Protein AF-A0A1B6IQU0-F1 (afdb_monomer)

Nearest PDB structures (foldseek):
  1m10-assembly1_A  TM=4.363E-01  e=7.621E-01  Homo sapiens
  9b6i-assembly1_A  TM=5.526E-01  e=4.998E+00  Parus major
  8e4l-assembly1_A  TM=5.300E-01  e=9.355E+00  Mus musculus
  7d6n-assembly1_J  TM=1.625E-01  e=6.646E+00  Tick-borne encephalitis virus

Solvent-accessible surface area (backbone atoms only — not comparable to full-atom values): 16787 Å² total; per-residue (Å²): 107,65,61,55,45,40,65,70,41,54,22,54,43,48,57,49,40,51,49,56,37,39,77,74,72,45,78,88,78,77,32,65,48,75,50,69,71,31,90,88,51,82,62,60,42,76,48,63,41,98,86,32,53,52,52,53,72,42,74,80,82,91,76,69,73,70,76,87,81,82,76,90,69,90,47,77,68,49,58,53,48,49,53,50,48,52,53,29,43,51,75,43,68,23,63,66,44,42,34,51,51,52,61,75,64,51,88,68,67,73,93,56,88,43,75,45,78,47,77,45,90,54,75,49,77,68,72,88,51,71,66,34,49,52,49,49,50,52,49,49,52,52,32,52,36,54,55,34,29,30,28,36,34,30,52,47,90,66,49,38,37,66,99,54,56,73,67,61,35,56,38,37,38,30,35,45,85,74,22,30,34,41,53,82,45,38,85,49,95,65,85,79,52,34,50,72,52,45,80,31,54,41,63,86,84,30,53,57,55,56,48,15,41,72,31,74,18,36,44,27,33,41,46,35,44,71,75,35,54,75,72,51,37,52,25,38,48,43,41,53,40,49,49,56,51,48,58,63,62,44,46,46,74,42,65,54,70,46,81,44,68,49,92,85,74,41,80,40,71,49,48,35,52,76,46,78,41,74,54,75,78,77,78,74,82,74,76,74,82,78,129

Organism: NCBI:txid320908

Secondary structure (DSSP, 8-state):
-HHHHIIIIIHHHHHHHHHHHHHTT-----B-EEE---TT--S-EEE-BTTBSSB--S--SS---PPP---SS--HHHHHHHHHHHHHHHTT-SHHHHHHHHHHT--PPTTS-EEEEEE-SSPPPPP-SHHHHHHHHHHHHHHHHHTEEEEEEE--TT-EETTS-HHHHHTEEEE-SS-EEEGGGGG-SS---BHHHHHTEE----HHHHHHHTTT--EEEHHHHHHS-HHHHHHHHHHHHHHHHHHHHSEEEEEEEEEEEETTTEEEEEEEEEEEEEPP-----------

Structure (mmCIF, N/CA/C/O backbone):
data_AF-A0A1B6IQU0-F1
#
_entry.id   AF-A0A1B6IQU0-F1
#
loop_
_atom_site.group_PDB
_atom_site.id
_atom_site.type_symbol
_atom_site.label_atom_id
_atom_site.label_alt_id
_atom_site.label_comp_id
_atom_site.label_asym_id
_atom_site.label_entity_id
_atom_site.label_seq_id
_atom_site.pdbx_PDB_ins_code
_atom_site.Cartn_x
_atom_site.Cartn_y
_atom_site.Cartn_z
_atom_site.occupancy
_atom_site.B_iso_or_equiv
_atom_site.auth_seq_id
_atom_site.auth_comp_id
_atom_site.auth_asym_id
_atom_site.auth_atom_id
_atom_site.pdbx_PDB_model_num
ATOM 1 N N . ASP A 1 1 ? -8.445 13.951 7.426 1.00 80.19 1 ASP A N 1
ATOM 2 C CA . ASP A 1 1 ? -8.175 12.496 7.418 1.00 80.19 1 ASP A CA 1
ATOM 3 C C . ASP A 1 1 ? -6.975 12.113 6.559 1.00 80.19 1 ASP A C 1
ATOM 5 O O . ASP A 1 1 ? -5.961 11.714 7.116 1.00 80.19 1 ASP A O 1
ATOM 9 N N . ASN A 1 2 ? -6.999 12.299 5.234 1.00 85.56 2 ASN A N 1
ATOM 10 C CA . ASN A 1 2 ? -5.861 11.910 4.376 1.00 85.56 2 ASN A CA 1
ATOM 11 C C . ASN A 1 2 ? -4.538 12.620 4.684 1.00 85.56 2 ASN A C 1
ATOM 13 O O . ASN A 1 2 ? -3.487 11.990 4.613 1.00 85.56 2 ASN A O 1
ATOM 17 N N . GLU A 1 3 ? -4.579 13.905 5.039 1.00 89.56 3 GLU A N 1
ATOM 18 C CA . GLU A 1 3 ? -3.385 14.636 5.480 1.00 89.56 3 GLU A CA 1
ATOM 19 C C . GLU A 1 3 ? -2.783 14.006 6.746 1.00 89.56 3 GLU A C 1
ATOM 21 O O . GLU A 1 3 ? -1.572 13.822 6.852 1.00 89.56 3 GLU A O 1
ATOM 26 N N . GLU A 1 4 ? -3.638 13.604 7.687 1.00 91.31 4 GLU A N 1
ATOM 27 C CA . GLU A 1 4 ? -3.227 12.960 8.931 1.00 91.31 4 GLU A CA 1
ATOM 28 C C . GLU A 1 4 ? -2.622 11.575 8.669 1.00 91.31 4 GLU A C 1
ATOM 30 O O . GLU A 1 4 ? -1.559 11.253 9.199 1.00 91.31 4 GLU A O 1
ATOM 35 N N . ILE A 1 5 ? -3.246 10.779 7.795 1.00 93.38 5 ILE A N 1
ATOM 36 C CA . ILE A 1 5 ? -2.711 9.485 7.352 1.00 93.38 5 ILE A CA 1
ATOM 37 C C . ILE A 1 5 ? -1.362 9.685 6.650 1.00 93.38 5 ILE A C 1
ATOM 39 O O . ILE A 1 5 ? -0.401 8.971 6.935 1.00 93.38 5 ILE A O 1
ATOM 43 N N . PHE A 1 6 ? -1.243 10.668 5.759 1.00 92.88 6 PHE A N 1
ATOM 44 C CA . PHE A 1 6 ? 0.012 10.921 5.061 1.00 92.88 6 PHE A CA 1
ATOM 45 C C . PHE A 1 6 ? 1.136 11.288 6.039 1.00 92.88 6 PHE A C 1
ATOM 47 O O . PHE A 1 6 ? 2.191 10.652 6.031 1.00 92.88 6 PHE A O 1
ATOM 54 N N . ASN A 1 7 ? 0.892 12.261 6.918 1.00 92.56 7 ASN A N 1
ATOM 55 C CA . ASN A 1 7 ? 1.902 12.786 7.835 1.00 92.56 7 ASN A CA 1
ATOM 56 C C . ASN A 1 7 ? 2.273 11.802 8.953 1.00 92.56 7 ASN A C 1
ATOM 58 O O . ASN A 1 7 ? 3.433 11.751 9.359 1.00 92.56 7 ASN A O 1
ATOM 62 N N . HIS A 1 8 ? 1.319 11.014 9.457 1.00 94.38 8 HIS A N 1
ATOM 63 C CA . HIS A 1 8 ? 1.536 10.163 10.633 1.00 94.38 8 HIS A CA 1
ATOM 64 C C . HIS A 1 8 ? 1.635 8.665 10.336 1.00 94.38 8 HIS A C 1
ATOM 66 O O . HIS A 1 8 ? 2.066 7.921 11.216 1.00 94.38 8 HIS A O 1
ATOM 72 N N . LEU A 1 9 ? 1.270 8.216 9.133 1.00 95.75 9 LEU A N 1
ATOM 73 C CA . LEU A 1 9 ? 1.411 6.821 8.713 1.00 95.75 9 LEU A CA 1
ATOM 74 C C . LEU A 1 9 ? 2.376 6.690 7.535 1.00 95.75 9 LEU A C 1
ATOM 76 O O . LEU A 1 9 ? 3.421 6.064 7.678 1.00 95.75 9 LEU A O 1
ATOM 80 N N . ILE A 1 10 ? 2.067 7.301 6.389 1.00 95.19 10 ILE A N 1
ATOM 81 C CA . ILE A 1 10 ? 2.805 7.065 5.133 1.00 95.19 10 ILE A CA 1
ATOM 82 C C . ILE A 1 10 ? 4.219 7.641 5.170 1.00 95.19 10 ILE A C 1
ATOM 84 O O . ILE A 1 10 ? 5.172 6.968 4.781 1.00 95.19 10 ILE A O 1
ATOM 88 N N . SER A 1 11 ? 4.372 8.865 5.668 1.00 94.69 11 SER A N 1
ATOM 89 C CA . SER A 1 11 ? 5.673 9.514 5.812 1.00 94.69 11 SER A CA 1
ATOM 90 C C . SER A 1 11 ? 6.620 8.698 6.722 1.00 94.69 11 SER A C 1
ATOM 92 O O . SER A 1 11 ? 7.694 8.299 6.253 1.00 94.69 11 SER A O 1
ATOM 94 N N . PRO A 1 12 ? 6.226 8.317 7.959 1.00 96.12 12 PRO A N 1
ATOM 95 C CA . PRO A 1 12 ? 7.011 7.410 8.803 1.00 96.12 12 PRO A CA 1
ATOM 96 C C . PRO A 1 12 ? 7.228 6.003 8.226 1.00 96.12 12 PRO A C 1
ATOM 98 O O . PRO A 1 12 ? 8.280 5.398 8.471 1.00 96.12 12 PRO A O 1
ATOM 101 N N . LEU A 1 13 ? 6.270 5.473 7.456 1.00 96.88 13 LEU A N 1
ATOM 102 C CA . LEU A 1 13 ? 6.348 4.135 6.860 1.00 96.88 13 LEU A CA 1
ATOM 103 C C . LEU A 1 13 ? 7.558 3.980 5.945 1.00 96.88 13 LEU A C 1
ATOM 105 O O . LEU A 1 13 ? 8.210 2.946 6.004 1.00 96.88 13 LEU A O 1
ATOM 109 N N . VAL A 1 14 ? 7.924 5.007 5.175 1.00 95.38 14 VAL A N 1
ATOM 110 C CA . VAL A 1 14 ? 9.118 4.965 4.311 1.00 95.38 14 VAL A CA 1
ATOM 111 C C . VAL A 1 14 ? 10.377 4.653 5.126 1.00 95.38 14 VAL A C 1
ATOM 113 O O . VAL A 1 14 ? 11.164 3.782 4.759 1.00 95.38 14 VAL A O 1
ATOM 116 N N . SER A 1 15 ? 10.565 5.334 6.260 1.00 95.56 15 SER A N 1
ATOM 117 C CA . SER A 1 15 ? 11.726 5.097 7.127 1.00 95.56 15 SER A CA 1
ATOM 118 C C . SER A 1 15 ? 11.677 3.727 7.809 1.00 95.56 15 SER A C 1
ATOM 120 O O . SER A 1 15 ? 12.706 3.063 7.922 1.00 95.56 15 SER A O 1
ATOM 122 N N . THR A 1 16 ? 10.480 3.284 8.202 1.00 95.88 16 THR A N 1
ATOM 123 C CA . THR A 1 16 ? 10.269 1.994 8.871 1.00 95.88 16 THR A CA 1
ATOM 124 C C . THR A 1 16 ? 10.537 0.839 7.907 1.00 95.88 16 THR A C 1
ATOM 126 O O . THR A 1 16 ? 11.375 -0.003 8.202 1.00 95.88 16 THR A O 1
ATOM 129 N N . LEU A 1 17 ? 9.962 0.873 6.699 1.00 96.06 17 LEU A N 1
ATOM 130 C CA . LEU A 1 17 ? 10.194 -0.133 5.659 1.00 96.06 17 LEU A CA 1
ATOM 131 C C . LEU A 1 17 ? 11.666 -0.218 5.259 1.00 96.06 17 LEU A C 1
ATOM 133 O O . LEU A 1 17 ? 12.184 -1.316 5.096 1.00 96.06 17 LEU A O 1
ATOM 137 N N . ARG A 1 18 ? 12.373 0.915 5.122 1.00 95.62 18 ARG A N 1
ATOM 138 C CA . ARG A 1 18 ? 13.822 0.885 4.846 1.00 95.62 18 ARG A CA 1
ATOM 139 C C . ARG A 1 18 ? 14.587 0.112 5.917 1.00 95.62 18 ARG A C 1
ATOM 141 O O . ARG A 1 18 ? 15.487 -0.650 5.576 1.00 95.62 18 ARG A O 1
ATOM 148 N N . ASN A 1 19 ? 14.244 0.312 7.187 1.00 95.25 19 ASN A N 1
ATOM 149 C CA . ASN A 1 19 ? 14.886 -0.394 8.291 1.00 95.25 19 ASN A CA 1
ATOM 150 C C . ASN A 1 19 ? 14.513 -1.880 8.291 1.00 95.25 19 ASN A C 1
ATOM 152 O O . ASN A 1 19 ? 15.412 -2.715 8.341 1.00 95.25 19 ASN A O 1
ATOM 156 N N . ASP A 1 20 ? 13.231 -2.209 8.140 1.00 94.06 20 ASP A N 1
ATOM 157 C CA . ASP A 1 20 ? 12.748 -3.593 8.140 1.00 94.06 20 ASP A CA 1
ATOM 158 C C . ASP A 1 20 ? 13.352 -4.398 6.976 1.00 94.06 20 ASP A C 1
ATOM 160 O O . ASP A 1 20 ? 13.843 -5.511 7.168 1.00 94.06 20 ASP A O 1
ATOM 164 N N . PHE A 1 21 ? 13.416 -3.823 5.770 1.00 94.31 21 PHE A N 1
ATOM 165 C CA . PHE A 1 21 ? 14.087 -4.450 4.627 1.00 94.31 21 PHE A CA 1
ATOM 166 C C . PHE A 1 21 ? 15.592 -4.596 4.845 1.00 94.31 21 PHE A C 1
ATOM 168 O O . PHE A 1 21 ? 16.153 -5.650 4.535 1.00 94.31 21 PHE A O 1
ATOM 175 N N . LYS A 1 22 ? 16.244 -3.590 5.438 1.00 94.50 22 LYS A N 1
ATOM 176 C CA . LYS A 1 22 ? 17.671 -3.653 5.770 1.00 94.50 22 LYS A CA 1
ATOM 177 C C . LYS A 1 22 ? 17.969 -4.775 6.764 1.00 94.50 22 LYS A C 1
ATOM 179 O O . LYS A 1 22 ? 18.959 -5.481 6.584 1.00 94.50 22 LYS A O 1
ATOM 184 N N . GLU A 1 23 ? 17.113 -4.994 7.763 1.00 92.19 23 GLU A N 1
ATOM 185 C CA . GLU A 1 23 ? 17.223 -6.130 8.691 1.00 92.19 23 GLU A CA 1
ATOM 186 C C . GLU A 1 23 ? 17.097 -7.489 7.984 1.00 92.19 23 GLU A C 1
ATOM 188 O O . GLU A 1 23 ? 17.682 -8.478 8.430 1.00 92.19 23 GLU A O 1
ATOM 193 N N . LYS A 1 24 ? 16.377 -7.540 6.858 1.00 89.75 24 LYS A N 1
ATOM 194 C CA . LYS A 1 24 ? 16.245 -8.723 5.990 1.00 89.75 24 LYS A CA 1
ATOM 195 C C . LYS A 1 24 ? 17.324 -8.800 4.897 1.00 89.75 24 LYS A C 1
ATOM 197 O O . LYS A 1 24 ? 17.274 -9.701 4.066 1.00 89.75 24 LYS A O 1
ATOM 202 N N . GLY A 1 25 ? 18.303 -7.892 4.898 1.00 91.31 25 GLY A N 1
ATOM 203 C CA . GLY A 1 25 ? 19.426 -7.872 3.953 1.00 91.31 25 GLY A CA 1
ATOM 204 C C . GLY A 1 25 ? 19.179 -7.099 2.653 1.00 91.31 25 GLY A C 1
ATOM 205 O O . GLY A 1 25 ? 20.040 -7.104 1.777 1.00 91.31 25 GLY A O 1
ATOM 206 N N . ILE A 1 26 ? 18.044 -6.409 2.516 1.00 91.31 26 ILE A N 1
ATOM 207 C CA . ILE A 1 26 ? 17.719 -5.589 1.344 1.00 91.31 26 ILE A CA 1
ATOM 208 C C . ILE A 1 26 ? 18.039 -4.130 1.654 1.00 91.31 26 ILE A C 1
ATOM 210 O O . ILE A 1 26 ? 17.381 -3.490 2.470 1.00 91.31 26 ILE A O 1
ATOM 214 N N . VAL A 1 27 ? 19.063 -3.598 0.990 1.00 92.44 27 VAL A N 1
ATOM 215 C CA . VAL A 1 27 ? 19.572 -2.238 1.244 1.00 92.44 27 VAL A CA 1
ATOM 216 C C . VAL A 1 27 ? 19.194 -1.227 0.158 1.00 92.44 27 VAL A C 1
ATOM 218 O O . VAL A 1 27 ? 19.178 -0.029 0.428 1.00 92.44 27 VAL A O 1
ATOM 221 N N . ASP A 1 28 ? 18.866 -1.696 -1.048 1.00 92.62 28 ASP A N 1
ATOM 222 C CA . ASP A 1 28 ? 18.441 -0.858 -2.175 1.00 92.62 28 ASP A CA 1
ATOM 223 C C . ASP A 1 28 ? 16.908 -0.809 -2.236 1.00 92.62 28 ASP A C 1
ATOM 225 O O . ASP A 1 28 ? 16.262 -1.658 -2.852 1.00 92.62 28 ASP A O 1
ATOM 229 N N . VAL A 1 29 ? 16.323 0.168 -1.535 1.00 93.44 29 VAL A N 1
ATOM 230 C CA . VAL A 1 29 ? 14.868 0.371 -1.460 1.00 93.44 29 VAL A CA 1
ATOM 231 C C . VAL A 1 29 ? 14.511 1.760 -1.984 1.00 93.44 29 VAL A C 1
ATOM 233 O O . VAL A 1 29 ? 14.866 2.779 -1.382 1.00 93.44 29 VAL A O 1
ATOM 236 N N . ASN A 1 30 ? 13.750 1.788 -3.079 1.00 93.56 30 ASN A N 1
ATOM 237 C CA . ASN A 1 30 ? 13.317 3.008 -3.758 1.00 93.56 30 ASN A CA 1
ATOM 238 C C . ASN A 1 30 ? 11.811 3.221 -3.590 1.00 93.56 30 ASN A C 1
ATOM 240 O O . ASN A 1 30 ? 11.032 2.272 -3.666 1.00 93.56 30 ASN A O 1
ATOM 244 N N . PHE A 1 31 ? 11.405 4.476 -3.400 1.00 94.12 31 PHE A N 1
ATOM 245 C CA . PHE A 1 31 ? 10.006 4.853 -3.205 1.00 94.12 31 PHE A CA 1
ATOM 246 C C . PHE A 1 31 ? 9.634 5.935 -4.209 1.00 94.12 31 PHE A C 1
ATOM 248 O O . PHE A 1 31 ? 10.350 6.924 -4.359 1.00 94.12 31 PHE A O 1
ATOM 255 N N . ALA A 1 32 ? 8.483 5.772 -4.845 1.00 93.62 32 ALA A N 1
ATOM 256 C CA . ALA A 1 32 ? 7.850 6.818 -5.630 1.00 93.62 32 ALA A CA 1
ATOM 257 C C . ALA A 1 32 ? 6.527 7.206 -4.983 1.00 93.62 32 ALA A C 1
ATOM 259 O O . ALA A 1 32 ? 5.865 6.380 -4.352 1.00 93.62 32 ALA A O 1
ATOM 260 N N . LEU A 1 33 ? 6.151 8.470 -5.150 1.00 93.25 33 LEU A N 1
ATOM 261 C CA . LEU A 1 33 ? 4.901 9.001 -4.636 1.00 93.25 33 LEU A CA 1
ATOM 262 C C . LEU A 1 33 ? 4.027 9.460 -5.799 1.00 93.25 33 LEU A C 1
ATOM 264 O O . LEU A 1 33 ? 4.415 10.329 -6.583 1.00 93.25 33 LEU A O 1
ATOM 268 N N . LEU A 1 34 ? 2.835 8.876 -5.879 1.00 91.69 34 LEU A N 1
ATOM 269 C CA . LEU A 1 34 ? 1.779 9.290 -6.790 1.00 91.69 34 LEU A CA 1
ATOM 270 C C . LEU A 1 34 ? 0.654 9.903 -5.963 1.00 91.69 34 LEU A C 1
ATOM 272 O O . LEU A 1 34 ? 0.271 9.347 -4.936 1.00 91.69 34 LEU A O 1
ATOM 276 N N . GLY A 1 35 ? 0.116 11.033 -6.408 1.00 88.94 35 GLY A N 1
ATOM 277 C CA . GLY A 1 35 ? -1.019 11.677 -5.752 1.00 88.94 35 GLY A CA 1
ATOM 278 C C . GLY A 1 35 ? -2.081 12.093 -6.750 1.00 88.94 35 GLY A C 1
ATOM 279 O O . GLY A 1 35 ? -1.798 12.379 -7.914 1.00 88.94 35 GLY A O 1
ATOM 280 N N . TYR A 1 36 ? -3.321 12.122 -6.287 1.00 86.50 36 TYR A N 1
ATOM 281 C CA . TYR A 1 36 ? -4.482 12.547 -7.052 1.00 86.50 36 TYR A CA 1
ATOM 282 C C . TYR A 1 36 ? -5.490 13.209 -6.115 1.00 86.50 36 TYR A C 1
ATOM 284 O O . TYR A 1 36 ? -5.438 13.015 -4.902 1.00 86.50 36 TYR A O 1
ATOM 292 N N . GLY A 1 37 ? -6.440 13.943 -6.689 1.00 76.69 37 GLY A N 1
ATOM 293 C CA . GLY A 1 37 ? -7.611 14.415 -5.953 1.00 76.69 37 GLY A CA 1
ATOM 294 C C . GLY A 1 37 ? -7.612 15.896 -5.597 1.00 76.69 37 GLY A C 1
ATOM 295 O O . GLY A 1 37 ? -8.616 16.346 -5.062 1.00 76.69 37 GLY A O 1
ATOM 296 N N . ALA A 1 38 ? -6.586 16.678 -5.948 1.00 77.81 38 ALA A N 1
ATOM 297 C CA . ALA A 1 38 ? -6.713 18.129 -5.827 1.00 77.81 38 ALA A CA 1
ATOM 298 C C . ALA A 1 38 ? -7.784 18.667 -6.797 1.00 77.81 38 ALA A C 1
ATOM 300 O O . ALA A 1 38 ? -7.949 18.153 -7.913 1.00 77.81 38 ALA A O 1
ATOM 301 N N . HIS A 1 39 ? -8.512 19.706 -6.378 1.00 70.00 39 HIS A N 1
ATOM 302 C CA . HIS A 1 39 ? -9.623 20.288 -7.138 1.00 70.00 39 HIS A CA 1
ATOM 303 C C . HIS A 1 39 ? -9.229 20.595 -8.597 1.00 70.00 39 HIS A C 1
ATOM 305 O O . HIS A 1 39 ? -9.838 20.084 -9.543 1.00 70.00 39 HIS A O 1
ATOM 311 N N . GLU A 1 40 ? -8.121 21.316 -8.778 1.00 72.81 40 GLU A N 1
ATOM 312 C CA . GLU A 1 40 ? -7.576 21.700 -10.088 1.00 72.81 40 GLU A CA 1
ATOM 313 C C . GLU A 1 40 ? -6.739 20.600 -10.754 1.00 72.81 40 GLU A C 1
ATOM 315 O O . GLU A 1 40 ? -6.370 20.699 -11.924 1.00 72.81 40 GLU A O 1
ATOM 320 N N . GLN A 1 41 ? -6.466 19.500 -10.057 1.00 74.62 41 GLN A N 1
ATOM 321 C CA . GLN A 1 41 ? -5.698 18.399 -10.611 1.00 74.62 41 GLN A CA 1
ATOM 322 C C . GLN A 1 41 ? -6.594 17.521 -11.487 1.00 74.62 41 GLN A C 1
ATOM 324 O O . GLN A 1 41 ? -7.484 16.811 -11.010 1.00 74.62 41 GLN A O 1
ATOM 329 N N . HIS A 1 42 ? -6.353 17.589 -12.795 1.00 74.12 42 HIS A N 1
ATOM 330 C CA . HIS A 1 42 ? -7.096 16.828 -13.803 1.00 74.12 42 HIS A CA 1
ATOM 331 C C . HIS A 1 42 ? -6.470 15.451 -14.066 1.00 74.12 42 HIS A C 1
ATOM 333 O O . HIS A 1 42 ? -7.179 14.522 -14.442 1.00 74.12 42 HIS A O 1
ATOM 339 N N . TRP A 1 43 ? -5.166 15.315 -13.807 1.00 80.56 43 TRP A N 1
ATOM 340 C CA . TRP A 1 43 ? -4.375 14.106 -14.037 1.00 80.56 43 TRP A CA 1
ATOM 341 C C . TRP A 1 43 ? -3.631 13.699 -12.763 1.00 80.56 43 TRP A C 1
ATOM 343 O O . TRP A 1 43 ? -3.225 14.583 -12.005 1.00 80.56 43 TRP A O 1
ATOM 353 N N . PRO A 1 44 ? -3.407 12.399 -12.511 1.00 86.69 44 PRO A N 1
ATOM 354 C CA . PRO A 1 44 ? -2.565 11.971 -11.401 1.00 86.69 44 PRO A CA 1
ATOM 355 C C . PRO A 1 44 ? -1.153 12.565 -11.524 1.00 86.69 44 PRO A C 1
ATOM 357 O O . PRO A 1 44 ? -0.598 12.666 -12.618 1.00 86.69 44 PRO A O 1
ATOM 360 N N . SER A 1 45 ? -0.586 12.967 -10.393 1.00 86.88 45 SER A N 1
ATOM 361 C CA . SER A 1 45 ? 0.718 13.619 -10.308 1.00 86.88 45 SER A CA 1
ATOM 362 C C . SER A 1 45 ? 1.752 12.647 -9.778 1.00 86.88 45 SER A C 1
ATOM 364 O O . SER A 1 45 ? 1.507 11.930 -8.807 1.00 86.88 45 SER A O 1
ATOM 366 N N . VAL A 1 46 ? 2.929 12.675 -10.391 1.00 88.38 46 VAL A N 1
ATOM 367 C CA . VAL A 1 46 ? 4.120 11.983 -9.906 1.00 88.38 46 VAL A CA 1
ATOM 368 C C . VAL A 1 46 ? 5.011 13.014 -9.239 1.00 88.38 46 VAL A C 1
ATOM 370 O O . VAL A 1 46 ? 5.409 13.992 -9.872 1.00 88.38 46 VAL A O 1
ATOM 373 N N . TYR A 1 47 ? 5.304 12.810 -7.962 1.00 87.19 47 TYR A N 1
ATOM 374 C CA . TYR A 1 47 ? 6.122 13.738 -7.193 1.00 87.19 47 TYR A CA 1
ATOM 375 C C . TYR A 1 47 ? 7.602 13.418 -7.382 1.00 87.19 47 TYR A C 1
ATOM 377 O O . TYR A 1 47 ? 8.006 12.257 -7.314 1.00 87.19 47 TYR A O 1
ATOM 385 N N . THR A 1 48 ? 8.406 14.457 -7.608 1.00 82.62 48 THR A N 1
ATOM 386 C CA . THR A 1 48 ? 9.861 14.347 -7.732 1.00 82.62 48 THR A CA 1
ATOM 387 C C . THR A 1 48 ? 10.559 14.891 -6.491 1.00 82.62 48 THR A C 1
ATOM 389 O O . THR A 1 48 ? 10.115 15.864 -5.879 1.00 82.62 48 THR A O 1
ATOM 392 N N . PHE A 1 49 ? 11.684 14.279 -6.129 1.00 81.19 49 PHE A N 1
ATOM 393 C CA . PHE A 1 49 ? 12.539 14.697 -5.023 1.00 81.19 49 PHE A CA 1
ATOM 394 C C . PHE A 1 49 ? 13.954 14.855 -5.569 1.00 81.19 49 PHE A C 1
ATOM 396 O O . PHE A 1 49 ? 14.537 13.913 -6.099 1.00 81.19 49 PHE A O 1
ATOM 403 N N . ASN A 1 50 ? 14.484 16.078 -5.511 1.00 78.94 50 ASN A N 1
ATOM 404 C CA . ASN A 1 50 ? 15.749 16.448 -6.159 1.00 78.94 50 ASN A CA 1
ATOM 405 C C . ASN A 1 50 ? 15.788 16.117 -7.669 1.00 78.94 50 ASN A C 1
ATOM 407 O O . ASN A 1 50 ? 16.824 15.736 -8.197 1.00 78.94 50 ASN A O 1
ATOM 411 N N . GLY A 1 51 ? 14.650 16.254 -8.363 1.00 78.62 51 GLY A N 1
ATOM 412 C CA . GLY A 1 51 ? 14.531 15.968 -9.800 1.00 78.62 51 GLY A CA 1
ATOM 413 C C . GLY A 1 51 ? 14.294 14.494 -10.149 1.00 78.62 51 GLY A C 1
ATOM 414 O O . GLY A 1 51 ? 14.049 14.181 -11.310 1.00 78.62 51 GLY A O 1
ATOM 415 N N . GLU A 1 52 ? 14.291 13.597 -9.162 1.00 82.31 52 GLU A N 1
ATOM 416 C CA . GLU A 1 52 ? 14.099 12.160 -9.361 1.00 82.31 52 GLU A CA 1
ATOM 417 C C . GLU A 1 52 ? 12.712 11.702 -8.891 1.00 82.31 52 GLU A C 1
ATOM 419 O O . GLU A 1 52 ? 12.210 12.133 -7.858 1.00 82.31 52 GLU A O 1
ATOM 424 N N . ILE A 1 53 ? 12.076 10.805 -9.646 1.00 82.06 53 ILE A N 1
ATOM 425 C CA . ILE A 1 53 ? 10.735 10.266 -9.338 1.00 82.06 53 ILE A CA 1
ATOM 426 C C . ILE A 1 53 ? 10.785 9.173 -8.247 1.00 82.06 53 ILE A C 1
ATOM 428 O O . ILE A 1 53 ? 9.803 8.943 -7.543 1.00 82.06 53 ILE A O 1
ATOM 432 N N . ASN A 1 54 ? 11.937 8.514 -8.083 1.00 80.50 54 ASN A N 1
ATOM 433 C CA . ASN A 1 54 ? 12.090 7.285 -7.286 1.00 80.50 54 ASN A CA 1
ATOM 434 C C . ASN A 1 54 ? 12.794 7.510 -5.939 1.00 80.50 54 ASN A C 1
ATOM 436 O O . ASN A 1 54 ? 13.218 6.556 -5.284 1.00 80.50 54 ASN A O 1
ATOM 440 N N . SER A 1 55 ? 12.943 8.768 -5.542 1.00 85.69 55 SER A N 1
ATOM 441 C CA . SER A 1 55 ? 13.752 9.214 -4.409 1.00 85.69 55 SER A CA 1
ATOM 442 C C . SER A 1 55 ? 12.896 9.741 -3.251 1.00 85.69 55 SER A C 1
ATOM 444 O O . SER A 1 55 ? 13.376 10.510 -2.413 1.00 85.69 55 SER A O 1
ATOM 446 N N . PHE A 1 56 ? 11.624 9.327 -3.160 1.00 89.00 56 PHE A N 1
ATOM 447 C CA . PHE A 1 56 ? 10.761 9.739 -2.056 1.00 89.00 56 PHE A CA 1
ATOM 448 C C . PHE A 1 56 ? 11.362 9.303 -0.714 1.00 89.00 56 PHE A C 1
ATOM 450 O O . PHE A 1 56 ? 11.635 8.128 -0.450 1.00 89.00 56 PHE A O 1
ATOM 457 N N . SER A 1 57 ? 11.603 10.280 0.155 1.00 86.12 57 SER A N 1
ATOM 458 C CA . SER A 1 57 ? 12.269 10.070 1.442 1.00 86.12 57 SER A CA 1
ATOM 459 C C . SER A 1 57 ? 11.305 10.023 2.626 1.00 86.12 57 SER A C 1
ATOM 461 O O . SER A 1 57 ? 11.751 9.786 3.744 1.00 86.12 57 SER A O 1
ATOM 463 N N . GLY A 1 58 ? 10.004 10.209 2.385 1.00 84.00 58 GLY A N 1
ATOM 464 C CA . GLY A 1 58 ? 8.977 10.326 3.419 1.00 84.00 58 GLY A CA 1
ATOM 465 C C . GLY A 1 58 ? 8.523 11.766 3.660 1.00 84.00 58 GLY A C 1
ATOM 466 O O . GLY A 1 58 ? 7.498 11.970 4.289 1.00 84.00 58 GLY A O 1
ATOM 467 N N . SER A 1 59 ? 9.206 12.782 3.130 1.00 82.44 59 SER A N 1
ATOM 468 C CA . SER A 1 59 ? 8.722 14.171 3.178 1.00 82.44 59 SER A CA 1
ATOM 469 C C . SER A 1 59 ? 8.384 14.658 1.782 1.00 82.44 59 SER A C 1
ATOM 471 O O . SER A 1 59 ? 9.153 14.426 0.855 1.00 82.44 59 SER A O 1
ATOM 473 N N . ALA A 1 60 ? 7.244 15.327 1.629 1.00 77.44 60 ALA A N 1
ATOM 474 C CA . ALA A 1 60 ? 6.845 15.932 0.371 1.00 77.44 60 ALA A CA 1
ATOM 475 C C . ALA A 1 60 ? 6.346 17.351 0.587 1.00 77.44 60 ALA A C 1
ATOM 477 O O . ALA A 1 60 ? 5.547 17.622 1.479 1.00 77.44 60 ALA A O 1
ATOM 478 N N . LYS A 1 61 ? 6.858 18.257 -0.244 1.00 68.44 61 LYS A N 1
ATOM 479 C CA . LYS A 1 61 ? 6.382 19.634 -0.336 1.00 68.44 61 LYS A CA 1
ATOM 480 C C . LYS A 1 61 ? 5.344 19.688 -1.456 1.00 68.44 61 LYS A C 1
ATOM 482 O O . LYS A 1 61 ? 5.479 18.974 -2.446 1.00 68.44 61 LYS A O 1
ATOM 487 N N . ASN A 1 62 ? 4.336 20.544 -1.310 1.00 75.19 62 ASN A N 1
ATOM 488 C CA . ASN A 1 62 ? 3.320 20.812 -2.337 1.00 75.19 62 ASN A CA 1
ATOM 489 C C . ASN A 1 62 ? 2.354 19.645 -2.631 1.00 75.19 62 ASN A C 1
ATOM 491 O O . ASN A 1 62 ? 1.869 19.511 -3.755 1.00 75.19 62 ASN A O 1
ATOM 495 N N . ILE A 1 63 ? 2.049 18.804 -1.639 1.00 81.25 63 ILE A N 1
ATOM 496 C CA . ILE A 1 63 ? 0.862 17.942 -1.720 1.00 81.25 63 ILE A CA 1
ATOM 497 C C . ILE A 1 63 ? -0.343 18.761 -1.282 1.00 81.25 63 ILE A C 1
ATOM 499 O O . ILE A 1 63 ? -0.309 19.408 -0.237 1.00 81.25 63 ILE A O 1
ATOM 503 N N . TYR A 1 64 ? -1.397 18.729 -2.089 1.00 81.88 64 TYR A N 1
ATOM 504 C CA . TYR A 1 64 ? -2.664 19.353 -1.752 1.00 81.88 64 TYR A CA 1
ATOM 505 C C . TYR A 1 64 ? -3.622 18.300 -1.202 1.00 81.88 64 TYR A C 1
ATOM 507 O O . TYR A 1 64 ? -3.905 17.305 -1.871 1.00 81.88 64 TYR A O 1
ATOM 515 N N . PHE A 1 65 ? -4.128 18.542 0.002 1.00 84.19 65 PHE A N 1
ATOM 516 C CA . PHE A 1 65 ? -5.194 17.756 0.604 1.00 84.19 65 PHE A CA 1
ATOM 517 C C . PHE A 1 65 ? -6.465 18.593 0.563 1.00 84.19 65 PHE A C 1
ATOM 519 O O . PHE A 1 65 ? -6.550 19.633 1.217 1.00 84.19 65 PHE A O 1
ATOM 526 N N . ASP A 1 66 ? -7.424 18.164 -0.255 1.00 75.62 66 ASP A N 1
ATOM 527 C CA . ASP A 1 66 ? -8.701 18.861 -0.362 1.00 75.62 66 ASP A CA 1
ATOM 528 C C . ASP A 1 66 ? -9.511 18.696 0.929 1.00 75.62 66 ASP A C 1
ATOM 530 O O . ASP A 1 66 ? -9.380 17.695 1.645 1.00 75.62 66 ASP A O 1
ATOM 534 N N . LYS A 1 67 ? -10.353 19.684 1.226 1.00 70.19 67 LYS A N 1
ATOM 535 C CA . LYS A 1 67 ? -11.302 19.603 2.336 1.00 70.19 67 LYS A CA 1
ATOM 536 C C . LYS A 1 67 ? -12.586 18.952 1.844 1.00 70.19 67 LYS A C 1
ATOM 538 O O . LYS A 1 67 ? -13.008 19.141 0.703 1.00 70.19 67 LYS A O 1
ATOM 543 N N . GLU A 1 68 ? -13.221 18.186 2.720 1.00 63.75 68 GLU A N 1
ATOM 544 C CA . GLU A 1 68 ? -14.513 17.583 2.421 1.00 63.75 68 GLU A CA 1
ATOM 545 C C . GLU A 1 68 ? -15.546 18.686 2.144 1.00 63.75 68 GLU A C 1
ATOM 547 O O . GLU A 1 68 ? -15.760 19.586 2.959 1.00 63.75 68 GLU A O 1
ATOM 552 N N . HIS A 1 69 ? -16.134 18.663 0.949 1.00 57.78 69 HIS A N 1
ATOM 553 C CA . HIS A 1 69 ? -17.149 19.631 0.554 1.00 57.78 69 HIS A CA 1
ATOM 554 C C . HIS A 1 69 ? -18.521 19.112 0.990 1.00 57.78 69 HIS A C 1
ATOM 556 O O . HIS A 1 69 ? -19.107 18.256 0.329 1.00 57.78 69 HIS A O 1
ATOM 562 N N . ASN A 1 70 ? -19.048 19.652 2.089 1.00 50.38 70 ASN A N 1
ATOM 563 C CA . ASN A 1 70 ? -20.423 19.398 2.512 1.00 50.38 70 ASN A CA 1
ATOM 564 C C . ASN A 1 70 ? -21.383 20.149 1.581 1.00 50.38 70 ASN A C 1
ATOM 566 O O . ASN A 1 70 ? -21.544 21.364 1.695 1.00 50.38 70 ASN A O 1
ATOM 570 N N . ILE A 1 71 ? -22.007 19.440 0.638 1.00 52.19 71 ILE A N 1
ATOM 571 C CA . ILE A 1 71 ? -23.078 20.006 -0.190 1.00 52.19 71 ILE A CA 1
ATOM 572 C C . ILE A 1 71 ? -24.369 19.941 0.627 1.00 52.19 71 ILE A C 1
ATOM 574 O O . ILE A 1 71 ? -24.907 18.865 0.871 1.00 52.19 71 ILE A O 1
ATOM 578 N N . THR A 1 72 ? -24.848 21.100 1.074 1.00 51.19 72 THR A N 1
ATOM 579 C CA . THR A 1 72 ? -25.949 21.200 2.040 1.00 51.19 72 THR A CA 1
ATOM 580 C C . THR A 1 72 ? -27.330 20.908 1.439 1.00 51.19 72 THR A C 1
ATOM 582 O O . THR A 1 72 ? -28.246 20.613 2.195 1.00 51.19 72 THR A O 1
ATOM 585 N N . GLU A 1 73 ? -27.504 20.917 0.108 1.00 56.47 73 GLU A N 1
ATOM 586 C CA . GLU A 1 73 ? -28.772 20.554 -0.553 1.00 56.47 73 GLU A CA 1
ATOM 587 C C . GLU A 1 73 ? -28.536 19.987 -1.969 1.00 56.47 73 GLU A C 1
ATOM 589 O O . GLU A 1 73 ? -27.881 20.653 -2.775 1.00 56.47 73 GLU A O 1
ATOM 594 N N . PRO A 1 74 ? -29.071 18.797 -2.317 1.00 58.50 74 PRO A N 1
ATOM 595 C CA . PRO A 1 74 ? -28.849 18.192 -3.627 1.00 58.50 74 PRO A CA 1
ATOM 596 C C . PRO A 1 74 ? -29.692 18.888 -4.703 1.00 58.50 74 PRO A C 1
ATOM 598 O O . PRO A 1 74 ? -30.908 18.700 -4.797 1.00 58.50 74 PRO A O 1
ATOM 601 N N . LYS A 1 75 ? -29.045 19.668 -5.568 1.00 73.12 75 LYS A N 1
ATOM 602 C CA . LYS A 1 75 ? -29.662 20.236 -6.772 1.00 73.12 75 LYS A CA 1
ATOM 603 C C . LYS A 1 75 ? -29.803 19.161 -7.856 1.00 73.12 75 LYS A C 1
ATOM 605 O O . LYS A 1 75 ? -29.089 18.160 -7.876 1.00 73.12 75 LYS A O 1
ATOM 610 N N . LEU A 1 76 ? -30.695 19.375 -8.829 1.00 69.31 76 LEU A N 1
ATOM 611 C CA . LEU A 1 76 ? -30.833 18.489 -10.002 1.00 69.31 76 LEU A CA 1
ATOM 612 C C . LEU A 1 76 ? -29.501 18.340 -10.773 1.00 69.31 76 LEU A C 1
ATOM 614 O O . LEU A 1 76 ? -29.208 17.274 -11.316 1.00 69.31 76 LEU A O 1
ATOM 618 N N . SER A 1 77 ? -28.673 19.392 -10.767 1.00 73.81 77 SER A N 1
ATOM 619 C CA . SER A 1 77 ? -27.300 19.373 -11.285 1.00 73.81 77 SER A CA 1
ATOM 620 C C . SER A 1 77 ? -26.427 18.321 -10.610 1.00 73.81 77 SER A C 1
ATOM 622 O O . SER A 1 77 ? -25.590 17.714 -11.272 1.00 73.81 77 SER A O 1
ATOM 624 N N . ASP A 1 78 ? -26.644 18.070 -9.323 1.00 73.94 78 ASP A N 1
ATOM 625 C CA . ASP A 1 78 ? -25.776 17.233 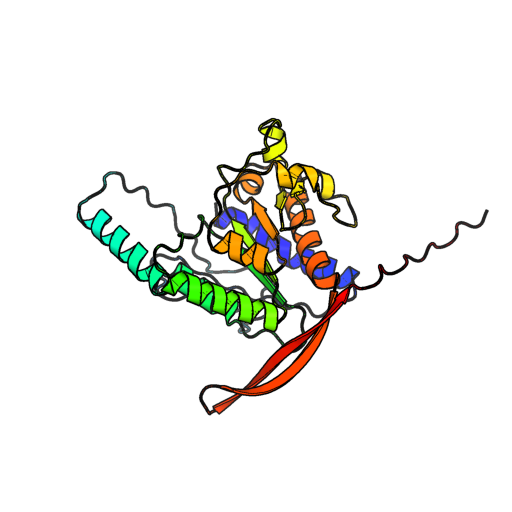-8.500 1.00 73.94 78 ASP A CA 1
ATOM 626 C C . ASP A 1 78 ? -26.074 15.759 -8.768 1.00 73.94 78 ASP A C 1
ATOM 628 O O . ASP A 1 78 ? -25.153 14.965 -8.937 1.00 73.94 78 ASP A O 1
ATOM 632 N N . LYS A 1 79 ? -27.353 15.410 -8.982 1.00 75.19 79 LYS A N 1
ATOM 633 C CA . LYS A 1 79 ? -27.740 14.089 -9.508 1.00 75.19 79 LYS A CA 1
ATOM 634 C C . LYS A 1 79 ? -27.120 13.816 -10.879 1.00 75.19 79 LYS A C 1
ATOM 636 O O . LYS A 1 79 ? -26.641 12.712 -11.132 1.00 75.19 79 LYS A O 1
ATOM 641 N N . LEU A 1 80 ? -27.102 14.809 -11.772 1.00 78.25 80 LEU A N 1
ATOM 642 C CA . LEU A 1 80 ? -26.488 14.654 -13.093 1.00 78.25 80 LEU A CA 1
ATOM 643 C C . LEU A 1 80 ? -24.960 14.507 -12.994 1.00 78.25 80 LEU A C 1
ATOM 645 O O . LEU A 1 80 ? -24.367 13.701 -13.712 1.00 78.25 80 LEU A O 1
ATOM 649 N N . GLN A 1 81 ? -24.322 15.244 -12.082 1.00 76.31 81 GLN A N 1
ATOM 650 C CA . GLN A 1 81 ? -22.899 15.092 -11.778 1.00 76.31 81 GLN A CA 1
ATOM 651 C C . GLN A 1 81 ? -22.581 13.723 -11.171 1.00 76.31 81 GLN A C 1
ATOM 653 O O . GLN A 1 81 ? -21.566 13.133 -11.534 1.00 76.31 81 GLN A O 1
ATOM 658 N N . GLU A 1 82 ? -23.445 13.182 -10.314 1.00 76.25 82 GLU A N 1
ATOM 659 C CA . GLU A 1 82 ? -23.283 11.849 -9.735 1.00 76.25 82 GLU A CA 1
ATOM 660 C C . GLU A 1 82 ? -23.378 10.756 -10.809 1.00 76.25 82 GLU A C 1
ATOM 662 O O . GLU A 1 82 ? -22.517 9.877 -10.876 1.00 76.25 82 GLU A O 1
ATOM 667 N N . ILE A 1 83 ? -24.359 10.852 -11.715 1.00 78.19 83 ILE A N 1
ATOM 668 C CA . ILE A 1 83 ? -24.481 9.951 -12.873 1.00 78.19 83 ILE A CA 1
ATOM 669 C C . ILE A 1 83 ? -23.239 10.057 -13.759 1.00 78.19 83 ILE A C 1
ATOM 671 O O . ILE A 1 83 ? -22.669 9.038 -14.149 1.00 78.19 83 ILE A O 1
ATOM 675 N N . LYS A 1 84 ? -22.771 11.279 -14.041 1.00 79.69 84 LYS A N 1
ATOM 676 C CA . LYS A 1 84 ? -21.538 11.504 -14.804 1.00 79.69 84 LYS A CA 1
ATOM 677 C C . LYS A 1 84 ? -20.330 10.887 -14.101 1.00 79.69 84 LYS A C 1
ATOM 679 O O . LYS A 1 84 ? -19.518 10.253 -14.763 1.00 79.69 84 LYS A O 1
ATOM 684 N N . LYS A 1 85 ? -20.201 11.046 -12.781 1.00 75.94 85 LYS A N 1
ATOM 685 C CA . LYS A 1 85 ? -19.106 10.476 -11.983 1.00 75.94 85 LYS A CA 1
ATOM 686 C C . LYS A 1 85 ? -19.126 8.950 -12.045 1.00 75.94 85 LYS A C 1
ATOM 688 O O . LYS A 1 85 ? -18.086 8.364 -12.334 1.00 75.94 85 LYS A O 1
ATOM 693 N N . LYS A 1 86 ? -20.297 8.331 -11.861 1.00 76.31 86 LYS A N 1
ATOM 694 C CA . LYS A 1 86 ? -20.497 6.881 -12.001 1.00 76.31 86 LYS A CA 1
ATOM 695 C C . LYS A 1 86 ? -20.112 6.407 -13.401 1.00 76.31 86 LYS A C 1
ATOM 697 O O . LYS A 1 86 ? -19.270 5.528 -13.526 1.00 76.31 86 LYS A O 1
ATOM 702 N N . LEU A 1 87 ? -20.616 7.058 -14.450 1.00 76.38 87 LEU A N 1
ATOM 703 C CA . LEU A 1 87 ? -20.288 6.704 -15.833 1.00 76.38 87 LEU A CA 1
ATOM 704 C C . LEU A 1 87 ? -18.790 6.849 -16.134 1.00 76.38 87 LEU A C 1
ATOM 706 O O . LEU A 1 87 ? -18.199 5.949 -16.721 1.00 76.38 87 LEU A O 1
ATOM 710 N N . LEU A 1 88 ? -18.164 7.956 -15.716 1.00 78.50 88 LEU A N 1
ATOM 711 C CA . LEU A 1 88 ? -16.721 8.166 -15.866 1.00 78.50 88 LEU A CA 1
ATOM 712 C C . LEU A 1 88 ? -15.922 7.100 -15.116 1.00 78.50 88 LEU A C 1
ATOM 714 O O . LEU A 1 88 ? -14.879 6.674 -15.601 1.00 78.50 88 LEU A O 1
ATOM 718 N N . ASN A 1 89 ? -16.389 6.667 -13.948 1.00 75.94 89 ASN A N 1
ATOM 719 C CA . ASN A 1 89 ? -15.742 5.604 -13.198 1.00 75.94 89 ASN A CA 1
ATOM 720 C C . ASN A 1 89 ? -15.828 4.249 -13.915 1.00 75.94 89 ASN A C 1
ATOM 722 O O . ASN A 1 89 ? -14.805 3.578 -14.054 1.00 75.94 89 ASN A O 1
ATOM 726 N N . GLU A 1 90 ? -17.001 3.912 -14.455 1.00 74.50 90 GLU A N 1
ATOM 727 C CA . GLU A 1 90 ? -17.234 2.687 -15.232 1.00 74.50 90 GLU A CA 1
ATOM 728 C C . GLU A 1 90 ? -16.301 2.587 -16.445 1.00 74.50 90 GLU A C 1
ATOM 730 O O . GLU A 1 90 ? -15.667 1.555 -16.674 1.00 74.50 90 GLU A O 1
ATOM 735 N N . ILE A 1 91 ? -16.140 3.684 -17.192 1.00 77.44 91 ILE A N 1
ATOM 736 C CA . ILE A 1 91 ? -15.239 3.734 -18.358 1.00 77.44 91 ILE A CA 1
ATOM 737 C C . ILE A 1 91 ? -13.770 3.998 -17.985 1.00 77.44 91 ILE A C 1
ATOM 739 O O . ILE A 1 91 ? -12.917 4.103 -18.863 1.00 77.44 91 ILE A O 1
ATOM 743 N N . GLY A 1 92 ? -13.451 4.103 -16.690 1.00 71.81 92 GLY A N 1
ATOM 744 C CA . GLY A 1 92 ? -12.086 4.279 -16.190 1.00 71.81 92 GLY A CA 1
ATOM 745 C C . GLY A 1 92 ? -11.501 5.688 -16.332 1.00 71.81 92 GLY A C 1
ATOM 746 O O . GLY A 1 92 ? -10.300 5.862 -16.155 1.00 71.81 92 GLY A O 1
ATOM 747 N N . LEU A 1 93 ? -12.329 6.693 -16.620 1.00 77.00 93 LEU A N 1
ATOM 748 C CA . LEU A 1 93 ? -11.941 8.100 -16.752 1.00 77.00 93 LEU A CA 1
ATOM 749 C C . LEU A 1 93 ? -12.125 8.914 -15.462 1.00 77.00 93 LEU A C 1
ATOM 751 O O . LEU A 1 93 ? -11.802 10.103 -15.443 1.00 77.00 93 LEU A O 1
ATOM 755 N N . SER A 1 94 ? -12.615 8.319 -14.369 1.00 78.56 94 SER A N 1
ATOM 756 C CA . SER A 1 94 ? -12.628 9.001 -13.068 1.00 78.56 94 SER A CA 1
ATOM 757 C C . SER A 1 94 ? -11.198 9.302 -12.598 1.00 78.56 94 SER A C 1
ATOM 759 O O . SER A 1 94 ? -10.266 8.551 -12.890 1.00 78.56 94 SER A O 1
ATOM 761 N N . LYS A 1 95 ? -11.005 10.396 -11.844 1.00 79.44 95 LYS A N 1
ATOM 762 C CA . LYS A 1 95 ? -9.680 10.775 -11.310 1.00 79.44 95 LYS A CA 1
ATOM 763 C C . LYS A 1 95 ? -9.049 9.624 -10.510 1.00 79.44 95 LYS A C 1
ATOM 765 O O . LYS A 1 95 ? -7.872 9.320 -10.685 1.00 79.44 95 LYS A O 1
ATOM 770 N N . THR A 1 96 ? -9.857 8.946 -9.695 1.00 77.56 96 THR A N 1
ATOM 771 C CA . THR A 1 96 ? -9.457 7.769 -8.913 1.00 77.56 96 THR A CA 1
ATOM 772 C C . THR A 1 96 ? -9.055 6.603 -9.815 1.00 77.56 96 THR A C 1
ATOM 774 O O . THR A 1 96 ? -7.968 6.055 -9.653 1.00 77.56 96 THR A O 1
ATOM 777 N N . ALA A 1 97 ? -9.876 6.250 -10.811 1.00 80.19 97 ALA A N 1
ATOM 778 C CA . ALA A 1 97 ? -9.570 5.153 -11.728 1.00 80.19 97 ALA A CA 1
ATOM 779 C C . ALA A 1 97 ? -8.279 5.401 -12.517 1.00 80.19 97 ALA A C 1
ATOM 781 O O . ALA A 1 97 ? -7.489 4.473 -12.687 1.00 80.19 97 ALA A O 1
ATOM 782 N N . GLN A 1 98 ? -8.041 6.638 -12.955 1.00 85.12 98 GLN A N 1
ATOM 783 C CA . GLN A 1 98 ? -6.808 7.018 -13.642 1.00 85.12 98 GLN A CA 1
ATOM 784 C C . GLN A 1 98 ? -5.585 6.935 -12.720 1.00 85.12 98 GLN A C 1
ATOM 786 O O . GLN A 1 98 ? -4.531 6.466 -13.144 1.00 85.12 98 GLN A O 1
ATOM 791 N N . ALA A 1 99 ? -5.714 7.337 -11.451 1.00 86.19 99 ALA A N 1
ATOM 792 C CA . ALA A 1 99 ? -4.635 7.223 -10.471 1.00 86.19 99 ALA A CA 1
ATOM 793 C C . ALA A 1 99 ? -4.265 5.760 -10.196 1.00 86.19 99 ALA A C 1
ATOM 795 O O . ALA A 1 99 ? -3.090 5.397 -10.242 1.00 86.19 99 ALA A O 1
ATOM 796 N N . PHE A 1 100 ? -5.269 4.902 -10.006 1.00 84.50 100 PHE A N 1
ATOM 797 C CA . PHE A 1 100 ? -5.072 3.460 -9.869 1.00 84.50 100 PHE A CA 1
ATOM 798 C C . PHE A 1 100 ? -4.429 2.851 -11.117 1.00 84.50 100 PHE A C 1
ATOM 800 O O . PHE A 1 100 ? -3.457 2.111 -11.003 1.00 84.50 100 PHE A O 1
ATOM 807 N N . GLN A 1 101 ? -4.899 3.210 -12.314 1.00 85.38 101 GLN A N 1
ATOM 808 C CA . GLN A 1 101 ? -4.273 2.771 -13.564 1.00 85.38 101 GLN A CA 1
ATOM 809 C C . GLN A 1 101 ? -2.814 3.213 -13.671 1.00 85.38 101 GLN A C 1
ATOM 811 O O . GLN A 1 101 ? -1.974 2.432 -14.115 1.00 85.38 101 GLN A O 1
ATOM 816 N N . MET A 1 102 ? -2.497 4.443 -13.267 1.00 89.00 102 MET A N 1
ATOM 817 C CA . MET A 1 102 ? -1.127 4.941 -13.277 1.00 89.00 102 MET A CA 1
ATOM 818 C C . MET A 1 102 ? -0.239 4.161 -12.303 1.00 89.00 102 MET A C 1
ATOM 820 O O . MET A 1 102 ? 0.863 3.768 -12.677 1.00 89.00 102 MET A O 1
ATOM 824 N N . ALA A 1 103 ? -0.731 3.886 -11.093 1.00 90.44 103 ALA A N 1
ATOM 825 C CA . ALA A 1 103 ? -0.012 3.099 -10.096 1.00 90.44 103 ALA A CA 1
ATOM 826 C C . ALA A 1 103 ? 0.210 1.647 -10.555 1.00 90.44 103 ALA A C 1
ATOM 828 O O . ALA A 1 103 ? 1.310 1.119 -10.431 1.00 90.44 103 ALA A O 1
ATOM 829 N N . MET A 1 104 ? -0.800 1.006 -11.149 1.00 88.12 104 MET A N 1
ATOM 830 C CA . MET A 1 104 ? -0.695 -0.377 -11.642 1.00 88.12 104 MET A CA 1
ATOM 831 C C . MET A 1 104 ? 0.232 -0.514 -12.850 1.00 88.12 104 MET A C 1
ATOM 833 O O . MET A 1 104 ? 0.850 -1.558 -13.037 1.00 88.12 104 MET A O 1
ATOM 837 N N . ASN A 1 105 ? 0.340 0.536 -13.665 1.00 86.81 105 ASN A N 1
ATOM 838 C CA . ASN A 1 105 ? 1.255 0.595 -14.804 1.00 86.81 105 ASN A CA 1
ATOM 839 C C . ASN A 1 105 ? 2.610 1.224 -14.443 1.00 86.81 105 ASN A C 1
ATOM 841 O O . ASN A 1 105 ? 3.402 1.539 -15.336 1.00 86.81 105 ASN A O 1
ATOM 845 N N . TYR A 1 106 ? 2.880 1.434 -13.152 1.00 89.75 106 TYR A N 1
ATOM 846 C CA . TYR A 1 106 ? 4.128 2.021 -12.697 1.00 89.75 106 TYR A CA 1
ATOM 847 C C . TYR A 1 106 ? 5.328 1.157 -13.108 1.00 89.75 106 TYR A C 1
ATOM 849 O O . TYR A 1 106 ? 5.319 -0.073 -13.003 1.00 89.75 106 TYR A O 1
ATOM 857 N N . ARG A 1 107 ? 6.392 1.812 -13.581 1.00 87.12 107 ARG A N 1
ATOM 858 C CA . ARG A 1 107 ? 7.598 1.142 -14.076 1.00 87.12 107 ARG A CA 1
ATOM 859 C C . ARG A 1 107 ? 8.531 0.787 -12.924 1.00 87.12 107 ARG A C 1
ATOM 861 O O . ARG A 1 107 ? 9.508 1.480 -12.653 1.00 87.12 107 ARG A O 1
ATOM 868 N N . PHE A 1 108 ? 8.223 -0.312 -12.249 1.00 89.94 108 PHE A N 1
ATOM 869 C CA . PHE A 1 108 ? 9.131 -0.901 -11.270 1.00 89.94 108 PHE A CA 1
ATOM 870 C C . PHE A 1 108 ? 10.445 -1.349 -11.919 1.00 89.94 108 PHE A C 1
ATOM 872 O O . PHE A 1 108 ? 10.468 -1.749 -13.086 1.00 89.94 108 PHE A O 1
ATOM 879 N N . ARG A 1 109 ? 11.534 -1.337 -11.138 1.00 88.88 109 ARG A N 1
ATOM 880 C CA . ARG A 1 109 ? 12.800 -1.936 -11.569 1.00 88.88 109 ARG A CA 1
ATOM 881 C C . ARG A 1 109 ? 12.570 -3.428 -11.890 1.00 88.88 109 ARG A C 1
ATOM 883 O O . ARG A 1 109 ? 11.872 -4.106 -11.126 1.00 88.88 109 ARG A O 1
ATOM 890 N N . PRO A 1 110 ? 13.133 -3.945 -12.996 1.00 84.38 110 PRO A N 1
ATOM 891 C CA . PRO A 1 110 ? 13.155 -5.380 -13.272 1.00 84.38 110 PRO A CA 1
ATOM 892 C C . PRO A 1 110 ? 13.748 -6.153 -12.086 1.00 84.38 110 PRO A C 1
ATOM 894 O O . PRO A 1 110 ? 14.653 -5.647 -11.431 1.00 84.38 110 PRO A O 1
ATOM 897 N N . GLU A 1 111 ? 13.203 -7.333 -11.781 1.00 83.44 111 GLU A N 1
ATOM 898 C CA . GLU A 1 111 ? 13.645 -8.229 -10.685 1.00 83.44 111 GLU A CA 1
ATOM 899 C C . GLU A 1 111 ? 13.544 -7.696 -9.244 1.00 83.44 111 GLU A C 1
ATOM 901 O O . GLU A 1 111 ? 13.770 -8.443 -8.295 1.00 83.44 111 GLU A O 1
ATOM 906 N N . ALA A 1 112 ? 13.148 -6.439 -9.035 1.00 90.50 112 ALA A N 1
ATOM 907 C CA . ALA A 1 112 ? 12.870 -5.946 -7.693 1.00 90.50 112 ALA A CA 1
ATOM 908 C C . ALA A 1 112 ? 11.629 -6.626 -7.100 1.00 90.50 112 ALA A C 1
ATOM 910 O O . ALA A 1 112 ? 10.717 -7.036 -7.823 1.00 90.50 112 ALA A O 1
ATOM 911 N N . LEU A 1 113 ? 11.562 -6.651 -5.771 1.00 92.62 113 LEU A N 1
ATOM 912 C CA . LEU A 1 113 ? 10.323 -6.909 -5.047 1.00 92.62 113 LEU A CA 1
ATOM 913 C C . LEU A 1 113 ? 9.450 -5.659 -5.094 1.00 92.62 113 LEU A C 1
ATOM 915 O O . LEU A 1 113 ? 9.933 -4.545 -4.880 1.00 92.62 113 LEU A O 1
ATOM 919 N N . LYS A 1 114 ? 8.171 -5.835 -5.427 1.00 94.25 114 LYS A N 1
ATOM 920 C CA . LYS A 1 114 ? 7.300 -4.730 -5.837 1.00 94.25 114 LYS A CA 1
ATOM 921 C C . LYS A 1 114 ? 6.062 -4.695 -4.970 1.00 94.25 114 LYS A C 1
ATOM 923 O O . LYS A 1 114 ? 5.316 -5.668 -4.896 1.00 94.25 114 LYS A O 1
ATOM 928 N N . THR A 1 115 ? 5.815 -3.540 -4.374 1.00 95.69 115 THR A N 1
ATOM 929 C CA . THR A 1 115 ? 4.587 -3.286 -3.633 1.00 95.69 115 THR A CA 1
ATOM 930 C C . THR A 1 115 ? 4.023 -1.921 -3.984 1.00 95.69 115 THR A C 1
ATOM 932 O O . THR A 1 115 ? 4.769 -0.975 -4.243 1.00 95.69 115 THR A O 1
ATOM 935 N N . ILE A 1 116 ? 2.698 -1.833 -4.007 1.00 96.50 116 ILE A N 1
ATOM 936 C CA . ILE A 1 116 ? 1.946 -0.584 -4.084 1.00 96.50 116 ILE A CA 1
ATOM 937 C C . ILE A 1 116 ? 1.222 -0.431 -2.751 1.00 96.50 116 ILE A C 1
ATOM 939 O O . ILE A 1 116 ? 0.539 -1.355 -2.323 1.00 96.50 116 ILE A O 1
ATOM 943 N N . VAL A 1 117 ? 1.340 0.733 -2.113 1.00 96.88 117 VAL A N 1
ATOM 944 C CA . VAL A 1 117 ? 0.530 1.089 -0.940 1.00 96.88 117 VAL A CA 1
ATOM 945 C C . VAL A 1 117 ? -0.469 2.156 -1.374 1.00 96.88 117 VAL A C 1
ATOM 947 O O . VAL A 1 117 ? -0.112 3.323 -1.531 1.00 96.88 117 VAL A O 1
ATOM 950 N N . GLY A 1 118 ? -1.706 1.742 -1.635 1.00 94.62 118 GLY A N 1
ATOM 951 C CA . GLY A 1 118 ? -2.812 2.639 -1.952 1.00 94.62 118 GLY A CA 1
ATOM 952 C C . GLY A 1 118 ? -3.370 3.277 -0.685 1.00 94.62 118 GLY A C 1
ATOM 953 O O . GLY A 1 118 ? -3.553 2.592 0.317 1.00 94.62 118 GLY A O 1
ATOM 954 N N . VAL A 1 119 ? -3.655 4.577 -0.728 1.00 94.06 119 VAL A N 1
ATOM 955 C CA . VAL A 1 119 ? -4.315 5.302 0.366 1.00 94.06 119 VAL A CA 1
ATOM 956 C C . VAL A 1 119 ? -5.522 6.021 -0.202 1.00 94.06 119 VAL A C 1
ATOM 958 O O . VAL A 1 119 ? -5.378 6.825 -1.125 1.00 94.06 119 VAL A O 1
ATOM 961 N N . THR A 1 120 ? -6.703 5.730 0.330 1.00 90.75 120 THR A N 1
ATOM 962 C CA . THR A 1 120 ? -7.964 6.276 -0.176 1.00 90.75 120 THR A CA 1
ATOM 963 C C . THR A 1 120 ? -8.704 7.054 0.908 1.00 90.75 120 THR A C 1
ATOM 965 O O . THR A 1 120 ? -8.662 6.714 2.088 1.00 90.75 120 THR A O 1
ATOM 968 N N . ALA A 1 121 ? -9.392 8.123 0.490 1.00 86.12 121 ALA A N 1
ATOM 969 C CA . ALA A 1 121 ? -10.263 8.914 1.369 1.00 86.12 121 ALA A CA 1
ATOM 970 C C . ALA A 1 121 ? -11.618 8.238 1.626 1.00 86.12 121 ALA A C 1
ATOM 972 O O . ALA A 1 121 ? -12.335 8.609 2.542 1.00 86.12 121 ALA A O 1
ATOM 973 N N . SER A 1 122 ? -12.006 7.323 0.741 1.00 85.44 122 SER A N 1
ATOM 974 C CA . SER A 1 122 ? -13.295 6.636 0.707 1.00 85.44 122 SER A CA 1
ATOM 975 C C . SER A 1 122 ? -13.120 5.294 0.002 1.00 85.44 122 SER A C 1
ATOM 977 O O . SER A 1 122 ? -12.125 5.087 -0.704 1.00 85.44 122 SER A O 1
ATOM 979 N N . GLY A 1 123 ? -14.081 4.392 0.205 1.00 81.88 123 GLY A N 1
ATOM 980 C CA . GLY A 1 123 ? -14.144 3.132 -0.527 1.00 81.88 123 GLY A CA 1
ATOM 981 C C . GLY A 1 123 ? -14.236 3.350 -2.038 1.00 81.88 123 GLY A C 1
ATOM 982 O O . GLY A 1 123 ? -14.657 4.405 -2.524 1.00 81.88 123 GLY A O 1
ATOM 983 N N . CYS A 1 124 ? -13.819 2.346 -2.795 1.00 82.69 124 CYS A N 1
ATOM 984 C CA . CYS A 1 124 ? -13.924 2.372 -4.243 1.00 82.69 124 CYS A CA 1
ATOM 985 C C . CYS A 1 124 ? -15.350 2.053 -4.701 1.00 82.69 124 CYS A C 1
ATOM 987 O O . CYS A 1 124 ? -16.049 1.219 -4.133 1.00 82.69 124 CYS A O 1
ATOM 989 N N . ASP A 1 125 ? -15.795 2.708 -5.769 1.00 77.94 125 ASP A N 1
ATOM 990 C CA . ASP A 1 125 ? -17.108 2.425 -6.343 1.00 77.94 125 ASP A CA 1
ATOM 991 C C . ASP A 1 125 ? -17.166 0.973 -6.854 1.00 77.94 125 ASP A C 1
ATOM 993 O O . ASP A 1 125 ? -16.238 0.482 -7.505 1.00 77.94 125 ASP A O 1
ATOM 997 N N . ARG A 1 126 ? -18.279 0.282 -6.587 1.00 73.69 126 ARG A N 1
ATOM 998 C CA . ARG A 1 126 ? -18.534 -1.066 -7.117 1.00 73.69 126 ARG A CA 1
ATOM 999 C C . ARG A 1 126 ? -18.763 -1.030 -8.626 1.00 73.69 126 ARG A C 1
ATO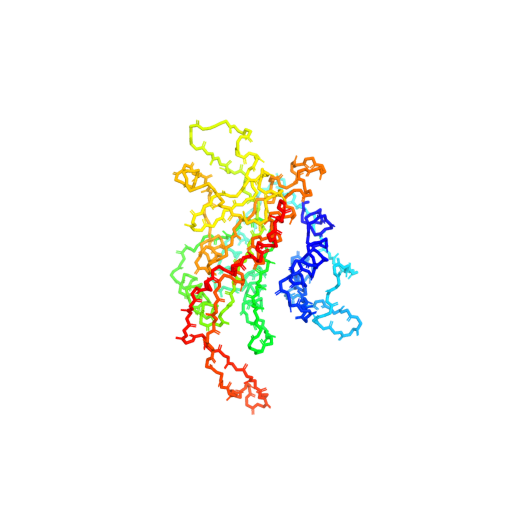M 1001 O O . ARG A 1 126 ? -19.206 -0.024 -9.168 1.00 73.69 126 ARG A O 1
ATOM 1008 N N . ALA A 1 127 ? -18.486 -2.155 -9.290 1.00 70.75 127 ALA A N 1
ATOM 1009 C CA . ALA A 1 127 ? -18.717 -2.274 -10.730 1.00 70.75 127 ALA A CA 1
ATOM 1010 C C . ALA A 1 127 ? -20.208 -2.480 -10.920 1.00 70.75 127 ALA A C 1
ATOM 1012 O O . ALA A 1 127 ? -20.758 -3.454 -10.406 1.00 70.75 127 ALA A O 1
ATOM 1013 N N . VAL A 1 128 ? -20.843 -1.584 -11.658 1.00 73.44 128 VAL A N 1
ATOM 1014 C CA . VAL A 1 128 ? -22.219 -1.754 -12.111 1.00 73.44 128 VAL A CA 1
ATOM 1015 C C . VAL A 1 128 ? -22.223 -2.424 -13.484 1.00 73.44 128 VAL A C 1
ATOM 1017 O O . VAL A 1 128 ? -23.106 -3.235 -13.760 1.00 73.44 128 VAL A O 1
ATOM 1020 N N . LEU A 1 129 ? -21.225 -2.143 -14.334 1.00 76.38 129 LEU A N 1
ATOM 1021 C CA . LEU A 1 129 ? -21.118 -2.715 -15.678 1.00 76.38 129 LEU A CA 1
ATOM 1022 C C . LEU A 1 129 ? -19.986 -3.755 -15.791 1.00 76.38 129 LEU A C 1
ATOM 1024 O O . LEU A 1 129 ? -18.948 -3.655 -15.128 1.00 76.38 129 LEU A O 1
ATOM 1028 N N . PRO A 1 130 ? -20.122 -4.743 -16.701 1.00 77.88 130 PRO A N 1
ATOM 1029 C CA . PRO A 1 130 ? -19.124 -5.801 -16.872 1.00 77.88 130 PRO A CA 1
ATOM 1030 C C . PRO A 1 130 ? -17.772 -5.287 -17.390 1.00 77.88 130 PRO A C 1
ATOM 1032 O O . PRO A 1 130 ? -16.741 -5.909 -17.137 1.00 77.88 130 PRO A O 1
ATOM 1035 N N . PHE A 1 131 ? -17.741 -4.145 -18.087 1.00 76.56 131 PHE A N 1
ATOM 1036 C CA . PHE A 1 131 ? -16.503 -3.569 -18.624 1.00 76.56 131 PHE A CA 1
ATOM 1037 C C . PHE A 1 131 ? -15.518 -3.178 -17.521 1.00 76.56 131 PHE A C 1
ATOM 1039 O O . PHE A 1 131 ? -14.319 -3.445 -17.637 1.00 76.56 131 PHE A O 1
ATOM 1046 N N . GLN A 1 132 ? -16.019 -2.593 -16.430 1.00 75.50 132 GLN A N 1
ATOM 1047 C CA . GLN A 1 132 ? -15.185 -2.231 -15.294 1.00 75.50 132 GLN A CA 1
ATOM 1048 C C . GLN A 1 132 ? -14.625 -3.482 -14.610 1.00 75.50 132 GLN A C 1
ATOM 1050 O O . GLN A 1 132 ? -13.427 -3.533 -14.323 1.00 75.50 132 GLN A O 1
ATOM 1055 N N . ALA A 1 133 ? -15.454 -4.514 -14.428 1.00 80.44 133 ALA A N 1
ATOM 1056 C CA . ALA A 1 133 ? -15.023 -5.793 -13.867 1.00 80.44 133 ALA A CA 1
ATOM 1057 C C . ALA A 1 133 ? -13.929 -6.459 -14.723 1.00 80.44 133 ALA A C 1
ATOM 1059 O O . ALA A 1 133 ? -12.900 -6.874 -14.190 1.00 80.44 133 ALA A O 1
ATOM 1060 N N . LEU A 1 134 ? -14.092 -6.485 -16.051 1.00 83.81 134 LEU A N 1
ATOM 1061 C CA . LEU A 1 134 ? -13.095 -7.038 -16.972 1.00 83.81 134 LEU A CA 1
ATOM 1062 C C . LEU A 1 134 ? -11.769 -6.266 -16.916 1.00 83.81 134 LEU A C 1
ATOM 1064 O O . LEU A 1 134 ? -10.696 -6.870 -16.912 1.00 83.81 134 LEU A O 1
ATOM 1068 N N . ARG A 1 135 ? -11.830 -4.933 -16.829 1.00 82.12 135 ARG A N 1
ATOM 1069 C CA . ARG A 1 135 ? -10.646 -4.076 -16.689 1.00 82.12 135 ARG A CA 1
ATOM 1070 C C . ARG A 1 135 ? -9.889 -4.376 -15.395 1.00 82.12 135 ARG A C 1
ATOM 1072 O O . ARG A 1 135 ? -8.672 -4.544 -15.427 1.00 82.12 135 ARG A O 1
ATOM 1079 N N . ILE A 1 136 ? -10.596 -4.471 -14.271 1.00 81.88 136 ILE A N 1
ATOM 1080 C CA . ILE A 1 136 ? -10.000 -4.778 -12.960 1.00 81.88 136 ILE A CA 1
ATOM 1081 C C . ILE A 1 136 ? -9.404 -6.178 -12.957 1.00 81.88 136 ILE A C 1
ATOM 1083 O O . ILE A 1 136 ? -8.289 -6.362 -12.479 1.00 81.88 136 ILE A O 1
ATOM 1087 N N . PHE A 1 137 ? -10.099 -7.147 -13.549 1.00 86.50 137 PHE A N 1
ATOM 1088 C CA . PHE A 1 137 ? -9.577 -8.494 -13.724 1.00 86.50 137 PHE A CA 1
ATOM 1089 C C . PHE A 1 137 ? -8.283 -8.499 -14.552 1.00 86.50 137 PHE A C 1
ATOM 1091 O O . PHE A 1 137 ? -7.290 -9.098 -14.142 1.00 86.50 137 PHE A O 1
ATOM 1098 N N . GLY A 1 138 ? -8.248 -7.764 -15.668 1.00 87.50 138 GLY A N 1
ATOM 1099 C CA . GLY A 1 138 ? -7.037 -7.589 -16.473 1.00 87.50 138 GLY A CA 1
ATOM 1100 C C . GLY A 1 138 ? -5.887 -6.955 -15.683 1.00 87.50 138 GLY A C 1
ATOM 1101 O O . GLY A 1 138 ? -4.755 -7.435 -15.742 1.00 87.50 138 GLY A O 1
ATOM 1102 N N . HIS A 1 139 ? -6.169 -5.923 -14.883 1.00 86.44 139 HIS A N 1
ATOM 1103 C CA . HIS A 1 139 ? -5.178 -5.318 -13.993 1.00 86.44 139 HIS A CA 1
ATOM 1104 C C . HIS A 1 139 ? -4.674 -6.296 -12.928 1.00 86.44 139 HIS A C 1
ATOM 1106 O O . HIS A 1 139 ? -3.464 -6.412 -12.747 1.00 86.44 139 HIS A O 1
ATOM 1112 N N . LYS A 1 140 ? -5.571 -7.045 -12.278 1.00 89.50 140 LYS A N 1
ATOM 1113 C CA . LYS A 1 140 ? -5.227 -8.086 -11.300 1.00 89.50 140 LYS A CA 1
ATOM 1114 C C . LYS A 1 140 ? -4.274 -9.115 -11.902 1.00 89.50 140 LYS A C 1
ATOM 1116 O O . LYS A 1 140 ? -3.227 -9.390 -11.321 1.00 89.50 140 LYS A O 1
ATOM 1121 N N . LEU A 1 141 ? -4.596 -9.643 -13.084 1.00 90.00 141 LEU A N 1
ATOM 1122 C CA . LEU A 1 141 ? -3.731 -10.594 -13.782 1.00 90.00 141 LEU A CA 1
ATOM 1123 C C . LEU A 1 141 ? -2.361 -9.992 -14.100 1.00 90.00 141 LEU A C 1
ATOM 1125 O O . LEU A 1 141 ? -1.345 -10.649 -13.890 1.00 90.00 141 LEU A O 1
ATOM 1129 N N . ASN A 1 142 ? -2.313 -8.745 -14.569 1.00 90.12 142 ASN A N 1
ATOM 1130 C CA . ASN A 1 142 ? -1.050 -8.068 -14.858 1.00 90.12 142 ASN A CA 1
ATOM 1131 C C . ASN A 1 142 ? -0.190 -7.864 -13.603 1.00 90.12 142 ASN A C 1
ATOM 1133 O O . ASN A 1 142 ? 1.019 -8.091 -13.661 1.00 90.12 142 ASN A O 1
ATOM 1137 N N . LEU A 1 143 ? -0.793 -7.482 -12.475 1.00 92.19 143 LEU A N 1
ATOM 1138 C CA . LEU A 1 143 ? -0.098 -7.316 -11.194 1.00 92.19 143 LEU A CA 1
ATOM 1139 C C . LEU A 1 143 ? 0.469 -8.647 -10.693 1.00 92.19 143 LEU A C 1
ATOM 1141 O O . LEU A 1 143 ? 1.663 -8.730 -10.403 1.00 92.19 143 LEU A O 1
ATOM 1145 N N . LEU A 1 144 ? -0.349 -9.706 -10.696 1.00 90.06 144 LEU A N 1
ATOM 1146 C CA . LEU A 1 144 ? 0.067 -11.057 -10.310 1.00 90.06 144 LEU A CA 1
ATOM 1147 C C . LEU A 1 144 ? 1.205 -11.577 -11.193 1.00 90.06 144 LEU A C 1
ATOM 1149 O O . LEU A 1 144 ? 2.212 -12.069 -10.677 1.00 90.06 144 LEU A O 1
ATOM 1153 N N . ASN A 1 145 ? 1.068 -11.411 -12.511 1.00 90.38 145 ASN A N 1
ATOM 1154 C CA . ASN A 1 145 ? 2.095 -11.766 -13.483 1.00 90.38 145 ASN A CA 1
ATOM 1155 C C . ASN A 1 145 ? 3.375 -10.953 -13.288 1.00 90.38 145 ASN A C 1
ATOM 1157 O O . ASN A 1 145 ? 4.443 -11.459 -13.585 1.00 90.38 145 ASN A O 1
ATOM 1161 N N . SER A 1 146 ? 3.303 -9.718 -12.795 1.00 89.94 146 SER A N 1
ATOM 1162 C CA . SER A 1 146 ? 4.481 -8.861 -12.596 1.00 89.94 146 SER A CA 1
ATOM 1163 C C . SER A 1 146 ? 5.119 -9.006 -11.209 1.00 89.94 146 SER A C 1
ATOM 1165 O O . SER A 1 146 ? 6.144 -8.363 -10.952 1.00 89.94 146 SER A O 1
ATOM 1167 N N . GLY A 1 147 ? 4.518 -9.813 -10.325 1.00 90.75 147 GLY A N 1
ATOM 1168 C CA . GLY A 1 147 ? 4.954 -9.996 -8.938 1.00 90.75 147 GLY A CA 1
ATOM 1169 C C . GLY A 1 147 ? 4.671 -8.788 -8.043 1.00 90.75 147 GLY A C 1
ATOM 1170 O O . GLY A 1 147 ? 5.374 -8.587 -7.059 1.00 90.75 147 GLY A O 1
ATOM 1171 N N . VAL A 1 148 ? 3.694 -7.949 -8.403 1.00 93.69 148 VAL A N 1
ATOM 1172 C CA . VAL A 1 148 ? 3.338 -6.748 -7.636 1.00 93.69 148 VAL A CA 1
ATOM 1173 C C . VAL A 1 148 ? 2.269 -7.091 -6.607 1.00 93.69 148 VAL A C 1
ATOM 1175 O O . VAL A 1 148 ? 1.195 -7.571 -6.969 1.00 93.69 148 VAL A O 1
ATOM 1178 N N . VAL A 1 149 ? 2.551 -6.786 -5.342 1.00 94.62 149 VAL A N 1
ATOM 1179 C CA . VAL A 1 149 ? 1.597 -6.899 -4.231 1.00 94.62 149 VAL A CA 1
ATOM 1180 C C . VAL A 1 149 ? 0.937 -5.542 -3.990 1.00 94.62 149 VAL A C 1
ATOM 1182 O O . VAL A 1 149 ? 1.628 -4.531 -3.864 1.00 94.62 149 VAL A O 1
ATOM 1185 N N . VAL A 1 150 ? -0.392 -5.487 -3.915 1.00 95.75 150 VAL A N 1
ATOM 1186 C CA . VAL A 1 150 ? -1.115 -4.247 -3.593 1.00 95.75 150 VAL A CA 1
ATOM 1187 C C . VAL A 1 150 ? -1.571 -4.297 -2.147 1.00 95.75 150 VAL A C 1
ATOM 1189 O O . VAL A 1 150 ? -2.270 -5.219 -1.762 1.00 95.75 150 VAL A O 1
ATOM 1192 N N . ASN A 1 151 ? -1.198 -3.295 -1.358 1.00 97.62 151 ASN A N 1
ATOM 1193 C CA . ASN A 1 151 ? -1.680 -3.058 -0.002 1.00 97.62 151 ASN A CA 1
ATOM 1194 C C . ASN A 1 151 ? -2.560 -1.807 -0.003 1.00 97.62 151 ASN A C 1
ATOM 1196 O O . ASN A 1 151 ? -2.268 -0.852 -0.726 1.00 97.62 151 ASN A O 1
ATOM 1200 N N . LEU A 1 152 ? -3.611 -1.787 0.812 1.00 97.00 152 LEU A N 1
ATOM 1201 C CA . LEU A 1 152 ? -4.599 -0.710 0.809 1.00 97.00 152 LEU A CA 1
ATOM 1202 C C . LEU A 1 152 ? -4.834 -0.174 2.216 1.00 97.00 152 LEU A C 1
ATOM 1204 O O . LEU A 1 152 ? -5.173 -0.927 3.116 1.00 97.00 152 LEU A O 1
ATOM 1208 N N . VAL A 1 153 ? -4.712 1.137 2.391 1.00 97.38 153 VAL A N 1
ATOM 1209 C CA . VAL A 1 153 ? -5.133 1.870 3.586 1.00 97.38 153 VAL A CA 1
ATOM 1210 C C . VAL A 1 153 ? -6.399 2.641 3.222 1.00 97.38 153 VAL A C 1
ATOM 1212 O O . VAL A 1 153 ? -6.339 3.612 2.468 1.00 97.38 153 VAL A O 1
ATOM 1215 N N . THR A 1 154 ? -7.544 2.199 3.733 1.00 95.44 154 THR A N 1
ATOM 1216 C CA . THR A 1 154 ? -8.870 2.728 3.365 1.00 95.44 154 THR A CA 1
ATOM 1217 C C . THR A 1 154 ? -9.741 2.886 4.611 1.00 95.44 154 THR A C 1
ATOM 1219 O O . THR A 1 154 ? -9.542 2.142 5.581 1.00 95.44 154 THR A O 1
ATOM 1222 N N . PRO A 1 155 ? -10.686 3.844 4.642 1.00 94.62 155 PRO A N 1
ATOM 1223 C CA . PRO A 1 155 ? -11.659 3.908 5.723 1.00 94.62 155 PRO A CA 1
ATOM 1224 C C . PRO A 1 155 ? -12.541 2.659 5.716 1.00 94.62 155 PRO A C 1
ATOM 1226 O O . PRO A 1 155 ? -13.013 2.226 4.667 1.00 94.62 155 PRO A O 1
ATOM 1229 N N . LEU A 1 156 ? -12.745 2.093 6.903 1.00 93.56 156 LEU A N 1
ATOM 1230 C CA . LEU A 1 156 ? -13.587 0.924 7.155 1.00 93.56 156 LEU A CA 1
ATOM 1231 C C . LEU A 1 156 ? -14.465 1.244 8.365 1.00 93.56 156 LEU A C 1
ATOM 1233 O O . LEU A 1 156 ? -14.164 0.862 9.496 1.00 93.56 156 LEU A O 1
ATOM 1237 N N . GLU A 1 157 ? -15.498 2.050 8.137 1.00 89.31 157 GLU A N 1
ATOM 1238 C CA . GLU A 1 157 ? -16.358 2.569 9.206 1.00 89.31 157 GLU A CA 1
ATOM 1239 C C . GLU A 1 157 ? -17.317 1.518 9.766 1.00 89.31 157 GLU A C 1
ATOM 1241 O O . GLU A 1 157 ? -17.686 1.593 10.935 1.00 89.31 157 GLU A O 1
ATOM 1246 N N . ASP 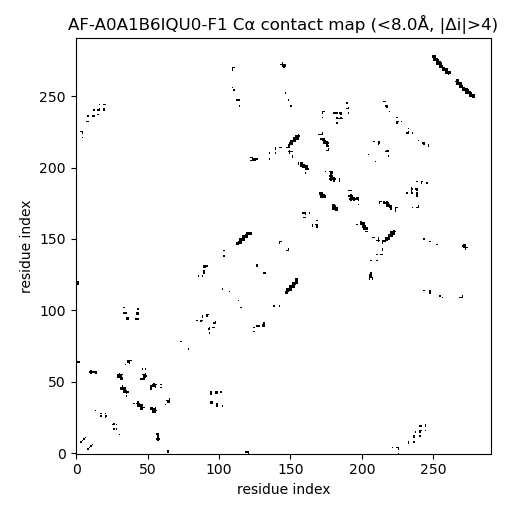A 1 158 ? -17.675 0.527 8.953 1.00 91.12 158 ASP A N 1
ATOM 1247 C CA . ASP A 1 158 ? -18.575 -0.576 9.286 1.00 91.12 158 ASP A CA 1
ATOM 1248 C C . ASP A 1 158 ? -17.834 -1.858 9.711 1.00 91.12 158 ASP A C 1
ATOM 1250 O O . ASP A 1 158 ? -18.436 -2.930 9.823 1.00 91.12 158 ASP A O 1
ATOM 1254 N N . LEU A 1 159 ? -16.525 -1.745 9.968 1.00 93.31 159 LEU A N 1
ATOM 1255 C CA . LEU A 1 159 ? -15.692 -2.853 10.417 1.00 93.31 159 LEU A CA 1
ATOM 1256 C C . LEU A 1 159 ? -16.182 -3.387 11.766 1.00 93.31 159 LEU A C 1
ATOM 1258 O O . LEU A 1 159 ? -16.165 -2.682 12.776 1.00 93.31 159 LEU A O 1
ATOM 1262 N N . SER A 1 160 ? -16.555 -4.661 11.801 1.00 94.00 160 SER A N 1
ATOM 1263 C CA . SER A 1 160 ? -17.017 -5.341 13.011 1.00 94.00 160 SER A CA 1
ATOM 1264 C C . SER A 1 160 ? -16.580 -6.806 13.039 1.00 94.00 160 SER A C 1
ATOM 1266 O O . SER A 1 160 ? -16.161 -7.372 12.029 1.00 94.00 160 SER A O 1
ATOM 1268 N N . LEU A 1 161 ? -16.626 -7.411 14.227 1.00 91.62 161 LEU A N 1
ATOM 1269 C CA . LEU A 1 161 ? -16.327 -8.824 14.450 1.00 91.62 161 LEU A CA 1
ATOM 1270 C C . LEU A 1 161 ? -17.547 -9.471 15.105 1.00 91.62 161 LEU A C 1
ATOM 1272 O O . LEU A 1 161 ? -17.932 -9.086 16.210 1.00 91.62 161 LEU A O 1
ATOM 1276 N N . ASP A 1 162 ? -18.153 -10.441 14.428 1.00 88.12 162 ASP A N 1
ATOM 1277 C CA . ASP A 1 162 ? -19.331 -11.142 14.929 1.00 88.12 162 ASP A CA 1
ATOM 1278 C C . ASP A 1 162 ? -19.081 -11.784 16.294 1.00 88.12 162 ASP A C 1
ATOM 1280 O O . ASP A 1 162 ? -18.086 -12.471 16.520 1.00 88.12 162 ASP A O 1
ATOM 1284 N N . GLY A 1 163 ? -20.007 -11.544 17.225 1.00 78.94 163 GLY A N 1
ATOM 1285 C CA . GLY A 1 163 ? -19.921 -12.063 18.590 1.00 78.94 163 GLY A CA 1
ATOM 1286 C C . GLY A 1 163 ? -18.834 -11.417 19.460 1.00 78.94 163 GLY A C 1
ATOM 1287 O O . GLY A 1 163 ? -18.652 -11.852 20.597 1.00 78.94 163 GLY A O 1
ATOM 1288 N N . LYS A 1 164 ? -18.128 -10.386 18.973 1.00 81.38 164 LYS A N 1
ATOM 1289 C CA . LYS A 1 164 ? -17.142 -9.612 19.745 1.00 81.38 164 LYS A CA 1
ATOM 1290 C C . LYS A 1 164 ? -17.617 -8.170 19.961 1.00 81.38 164 LYS A C 1
ATOM 1292 O O . LYS A 1 164 ? -18.525 -7.683 19.292 1.00 81.38 164 LYS A O 1
ATOM 1297 N N 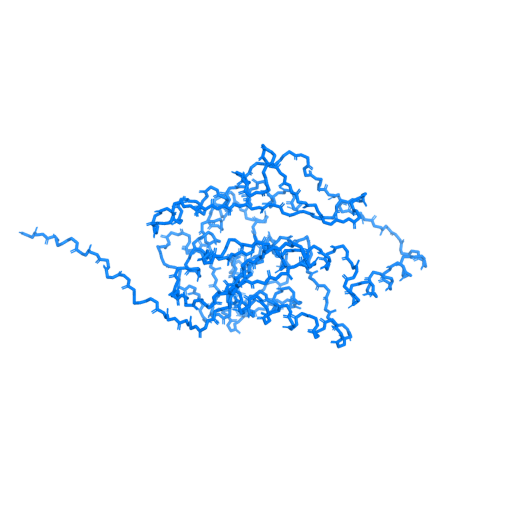. ASP A 1 165 ? -17.021 -7.495 20.942 1.00 83.31 165 ASP A N 1
ATOM 1298 C CA . ASP A 1 165 ? -17.348 -6.106 21.261 1.00 83.31 165 ASP A CA 1
ATOM 1299 C C . ASP A 1 165 ? -16.719 -5.113 20.264 1.00 83.31 165 ASP A C 1
ATOM 1301 O O . ASP A 1 165 ? -15.759 -5.417 19.552 1.00 83.31 165 ASP A O 1
ATOM 1305 N N . GLU A 1 166 ? -17.229 -3.878 20.237 1.00 85.00 166 GLU A N 1
ATOM 1306 C CA . GLU A 1 166 ? -16.687 -2.805 19.385 1.00 85.00 166 GLU A CA 1
ATOM 1307 C C . GLU A 1 166 ? -15.199 -2.529 19.661 1.00 85.00 166 GLU A C 1
ATOM 1309 O O . GLU A 1 166 ? -14.454 -2.107 18.774 1.00 85.00 166 GLU A O 1
ATOM 1314 N N . LYS A 1 167 ? -14.727 -2.803 20.885 1.00 86.31 167 LYS A N 1
ATOM 1315 C CA . LYS A 1 167 ? -13.313 -2.643 21.249 1.00 86.31 167 LYS A CA 1
ATOM 1316 C C . LYS 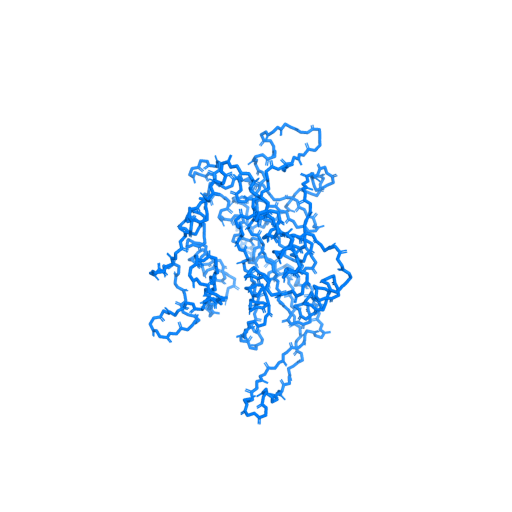A 1 167 ? -12.428 -3.648 20.521 1.00 86.31 167 LYS A C 1
ATOM 1318 O O . LYS A 1 167 ? -11.317 -3.288 20.132 1.00 86.31 167 LYS A O 1
ATOM 1323 N N . ALA A 1 168 ? -12.886 -4.884 20.323 1.00 88.06 168 ALA A N 1
ATOM 1324 C CA . ALA A 1 168 ? -12.168 -5.869 19.525 1.00 88.06 168 ALA A CA 1
ATOM 1325 C C . ALA A 1 168 ? -12.016 -5.397 18.072 1.00 88.06 168 ALA A C 1
ATOM 1327 O O . ALA A 1 168 ? -10.907 -5.445 17.540 1.00 88.06 168 ALA A O 1
ATOM 1328 N N . ALA A 1 169 ? -13.081 -4.859 17.469 1.00 90.19 169 ALA A N 1
ATOM 1329 C CA . ALA A 1 169 ? -13.036 -4.301 16.115 1.00 90.19 169 ALA A CA 1
ATOM 1330 C C . ALA A 1 169 ? -12.110 -3.072 16.016 1.00 90.19 169 ALA A C 1
ATOM 1332 O O . ALA A 1 169 ? -11.318 -2.963 15.081 1.00 90.19 169 ALA A O 1
ATOM 1333 N N . ALA A 1 170 ? -12.112 -2.191 17.023 1.00 91.62 170 ALA A N 1
ATOM 1334 C CA . ALA A 1 170 ? -11.204 -1.040 17.093 1.00 91.62 170 ALA A CA 1
ATOM 1335 C C . ALA A 1 170 ? -9.718 -1.433 17.250 1.00 91.62 170 ALA A C 1
ATOM 1337 O O . ALA A 1 170 ? -8.823 -0.653 16.919 1.00 91.62 170 ALA A O 1
ATOM 1338 N N . ASN A 1 171 ? -9.437 -2.645 17.745 1.00 93.94 171 ASN A N 1
ATOM 1339 C CA . ASN A 1 171 ? -8.085 -3.196 17.849 1.00 93.94 171 ASN A CA 1
ATOM 1340 C C . ASN A 1 171 ? -7.591 -3.853 16.549 1.00 93.94 171 ASN A C 1
ATOM 1342 O O . ASN A 1 171 ? -6.426 -4.263 16.491 1.00 93.94 171 ASN A O 1
ATOM 1346 N N . VAL A 1 172 ? -8.428 -3.960 15.515 1.00 96.38 172 VAL A N 1
ATOM 1347 C CA . VAL A 1 172 ? -8.010 -4.451 14.197 1.00 96.38 172 VAL A CA 1
ATOM 1348 C C . VAL A 1 172 ? -7.160 -3.384 13.508 1.00 96.38 172 VAL A C 1
ATOM 1350 O O . VAL A 1 172 ? -7.554 -2.223 13.394 1.00 96.38 172 VAL A O 1
ATOM 1353 N N . VAL A 1 173 ? -5.975 -3.779 13.053 1.00 97.44 173 VAL A N 1
ATOM 1354 C CA . VAL A 1 173 ? -5.089 -2.948 12.226 1.00 97.44 173 VAL A CA 1
ATOM 1355 C C . VAL A 1 173 ? -5.419 -3.152 10.751 1.00 97.44 173 VAL A C 1
ATOM 1357 O O . VAL A 1 173 ? -5.576 -2.188 10.002 1.00 97.44 173 VAL A O 1
ATOM 1360 N N . GLY A 1 174 ? -5.563 -4.409 10.343 1.00 97.50 174 GLY A N 1
ATOM 1361 C CA . GLY A 1 174 ? -5.853 -4.787 8.970 1.00 97.50 174 GLY A CA 1
ATOM 1362 C C . GLY A 1 174 ? -6.120 -6.278 8.844 1.00 97.50 174 GLY A C 1
ATOM 1363 O O . GLY A 1 174 ? -6.156 -6.986 9.845 1.00 97.50 174 GLY A O 1
ATOM 1364 N N . PHE A 1 175 ? -6.300 -6.753 7.625 1.00 98.00 175 PHE A N 1
ATOM 1365 C CA . PHE A 1 175 ? -6.549 -8.153 7.303 1.00 98.00 175 PHE A CA 1
ATOM 1366 C C . PHE A 1 175 ? -6.076 -8.454 5.881 1.00 98.00 175 PHE A C 1
ATOM 1368 O O . PHE A 1 175 ? -5.916 -7.549 5.060 1.00 98.00 175 PHE A O 1
ATOM 1375 N N . ASP A 1 176 ? -5.841 -9.722 5.590 1.00 96.81 176 ASP A N 1
ATOM 1376 C CA . ASP A 1 176 ? -5.673 -10.229 4.232 1.00 96.81 176 ASP A CA 1
ATOM 1377 C C . ASP A 1 176 ? -6.600 -11.429 4.000 1.00 96.81 176 ASP A C 1
ATOM 1379 O O . ASP A 1 176 ? -7.577 -11.617 4.723 1.00 96.81 176 ASP A O 1
ATOM 1383 N N . SER A 1 177 ? -6.321 -12.207 2.957 1.00 95.19 177 SER A N 1
ATOM 1384 C CA . SER A 1 177 ? -7.090 -13.405 2.618 1.00 95.19 177 SER A CA 1
ATOM 1385 C C . SER A 1 177 ? -6.921 -14.552 3.622 1.00 95.19 177 SER A C 1
ATOM 1387 O O . SER A 1 177 ? -7.713 -15.489 3.569 1.00 95.19 177 SER A O 1
ATOM 1389 N N . ASP A 1 178 ? -5.924 -14.481 4.512 1.00 94.75 178 ASP A N 1
ATOM 1390 C CA . ASP A 1 178 ? -5.547 -15.572 5.414 1.00 94.75 178 ASP A CA 1
ATOM 1391 C C . ASP A 1 178 ? -5.919 -15.264 6.872 1.00 94.75 178 ASP A C 1
ATOM 1393 O O . ASP A 1 178 ? -6.382 -16.149 7.586 1.00 94.75 178 ASP A O 1
ATOM 1397 N N . ALA A 1 179 ? -5.746 -14.020 7.339 1.00 96.44 179 ALA A N 1
ATOM 1398 C CA . ALA A 1 179 ? -5.971 -13.681 8.743 1.00 96.44 179 ALA A CA 1
ATOM 1399 C C . ALA A 1 179 ? -6.267 -12.194 9.021 1.00 96.44 179 ALA A C 1
ATOM 1401 O O . ALA A 1 179 ? -6.010 -11.296 8.212 1.00 96.44 179 ALA A O 1
ATOM 1402 N N . VAL A 1 180 ? -6.756 -11.922 10.239 1.00 97.31 180 VAL A N 1
ATOM 1403 C CA . VAL A 1 180 ? -6.920 -10.567 10.795 1.00 97.31 180 VAL A CA 1
ATOM 1404 C C . VAL A 1 180 ? -5.726 -10.190 11.669 1.00 97.31 180 VAL A C 1
ATOM 1406 O O . VAL A 1 180 ? -5.347 -10.921 12.579 1.00 97.31 180 VAL A O 1
ATOM 1409 N N . TYR A 1 181 ? -5.172 -9.001 11.451 1.00 97.19 181 TYR A N 1
ATOM 1410 C CA . TYR A 1 181 ? -4.029 -8.463 12.185 1.00 97.19 181 TYR A CA 1
ATOM 1411 C C . TYR A 1 181 ? -4.471 -7.410 13.199 1.00 97.19 181 TYR A C 1
ATOM 1413 O O . TYR A 1 181 ? -5.221 -6.483 12.881 1.00 97.19 181 TYR A O 1
ATOM 1421 N N . THR A 1 182 ? -3.973 -7.509 14.433 1.00 96.06 182 THR A N 1
ATOM 1422 C CA . THR A 1 182 ? -4.401 -6.640 15.547 1.00 96.06 182 THR A CA 1
ATOM 1423 C C . THR A 1 182 ? -3.252 -5.846 16.159 1.00 96.06 182 THR A C 1
ATOM 1425 O O . THR A 1 182 ? -2.075 -6.167 15.996 1.00 96.06 182 THR A O 1
ATOM 1428 N N . GLN A 1 183 ? -3.592 -4.833 16.961 1.00 94.81 183 GLN A N 1
ATOM 1429 C CA . GLN A 1 183 ? -2.634 -4.006 17.710 1.00 94.81 183 GLN A CA 1
ATOM 1430 C C . GLN A 1 183 ? -1.668 -4.825 18.589 1.00 94.81 183 GLN A C 1
ATOM 1432 O O . GLN A 1 183 ? -0.556 -4.378 18.880 1.00 94.81 183 GLN A O 1
ATOM 1437 N N . SER A 1 184 ? -2.077 -6.023 19.021 1.00 92.00 184 SER A N 1
ATOM 1438 C CA . SER A 1 184 ? -1.267 -6.907 19.867 1.00 92.00 184 SER A CA 1
ATOM 1439 C C . SER A 1 184 ? -0.047 -7.495 19.145 1.00 92.00 184 SER A C 1
ATOM 1441 O O . SER A 1 184 ? 0.930 -7.890 19.789 1.00 92.00 184 SER A O 1
ATOM 1443 N N . GLU A 1 185 ? -0.064 -7.513 17.812 1.00 91.62 185 GLU A N 1
ATOM 1444 C CA . GLU A 1 185 ? 0.996 -8.108 17.004 1.00 91.62 185 GLU A CA 1
ATOM 1445 C C . GLU A 1 185 ? 2.179 -7.176 16.754 1.00 91.62 185 GLU A C 1
ATOM 1447 O O . GLU A 1 185 ? 3.237 -7.644 16.344 1.00 91.62 185 GLU A O 1
ATOM 1452 N N . ALA A 1 186 ? 2.069 -5.889 17.096 1.00 91.69 186 ALA A N 1
ATOM 1453 C CA . ALA A 1 186 ? 3.131 -4.900 16.888 1.00 91.69 186 ALA A CA 1
ATOM 1454 C C . ALA A 1 186 ? 4.474 -5.265 17.547 1.00 91.69 186 ALA A C 1
ATOM 1456 O O . ALA A 1 186 ? 5.527 -4.806 17.117 1.00 91.69 186 ALA A O 1
ATOM 1457 N N . LYS A 1 187 ? 4.449 -6.086 18.606 1.00 86.88 187 LYS A N 1
ATOM 1458 C CA . LYS A 1 187 ? 5.655 -6.548 19.317 1.00 86.88 187 LYS A CA 1
ATOM 1459 C C . LYS A 1 187 ? 6.185 -7.890 18.806 1.00 86.88 187 LYS A C 1
ATOM 1461 O O . LYS A 1 187 ? 7.212 -8.365 19.291 1.00 86.88 187 LYS A O 1
ATOM 1466 N N . ARG A 1 188 ? 5.476 -8.549 17.887 1.00 85.88 188 ARG A N 1
ATOM 1467 C CA . ARG A 1 188 ? 5.855 -9.864 17.367 1.00 85.88 188 ARG A CA 1
ATOM 1468 C C . ARG A 1 188 ? 6.829 -9.693 16.208 1.00 85.88 188 ARG A C 1
ATOM 1470 O O . ARG A 1 188 ? 6.645 -8.847 15.345 1.00 85.88 188 ARG A O 1
ATOM 1477 N N . LYS A 1 189 ? 7.855 -10.548 16.176 1.00 77.06 189 LYS A N 1
ATOM 1478 C CA . LYS A 1 189 ? 8.824 -10.600 15.065 1.00 77.06 189 LYS A CA 1
ATOM 1479 C C . LYS A 1 189 ? 8.270 -11.259 13.798 1.00 77.06 189 LYS A C 1
ATOM 1481 O O . LYS A 1 189 ? 8.917 -11.186 12.765 1.00 77.06 189 LYS A O 1
ATOM 1486 N N . VAL A 1 190 ? 7.181 -12.010 13.930 1.00 82.56 190 VAL A N 1
ATOM 1487 C CA . VAL A 1 190 ? 6.488 -12.701 12.841 1.00 82.56 190 VAL A CA 1
ATOM 1488 C C . VAL A 1 190 ? 5.005 -12.516 13.112 1.00 82.56 190 VAL A C 1
ATOM 1490 O O . VAL A 1 190 ? 4.546 -12.846 14.214 1.00 82.56 190 VAL A O 1
ATOM 1493 N N . LEU A 1 191 ? 4.290 -11.955 12.143 1.00 89.19 191 LEU A N 1
ATOM 1494 C CA . LEU A 1 191 ? 2.843 -11.809 12.225 1.00 89.19 191 LEU A CA 1
ATOM 1495 C C . LEU A 1 191 ? 2.202 -13.184 12.051 1.00 89.19 191 LEU A C 1
ATOM 1497 O O . LEU A 1 191 ? 2.568 -13.927 11.142 1.00 89.19 191 LEU A O 1
ATOM 1501 N N . ARG A 1 192 ? 1.287 -13.532 12.954 1.00 87.88 192 ARG A N 1
ATOM 1502 C CA . ARG A 1 192 ? 0.505 -14.769 12.843 1.00 87.88 192 ARG A CA 1
ATOM 1503 C C . ARG A 1 192 ? -0.886 -14.478 12.304 1.00 87.88 192 ARG A C 1
ATOM 1505 O O . ARG A 1 192 ? -1.408 -15.289 11.560 1.00 87.88 192 ARG A O 1
ATOM 1512 N N . GLY A 1 193 ? -1.435 -13.321 12.665 1.00 91.00 193 GLY A N 1
ATOM 1513 C CA . GLY A 1 193 ? -2.839 -13.023 12.467 1.00 91.00 193 GLY A CA 1
ATOM 1514 C C . GLY A 1 193 ? -3.745 -13.924 13.313 1.00 91.00 193 GLY A C 1
ATOM 1515 O O . GLY A 1 193 ? -3.293 -14.821 14.032 1.00 91.00 193 GLY A O 1
ATOM 1516 N N . ASP A 1 194 ? -5.033 -13.621 13.265 1.00 93.50 194 ASP A N 1
ATOM 1517 C CA . ASP A 1 194 ? -6.128 -14.379 13.858 1.00 93.50 194 ASP A CA 1
ATOM 1518 C C . ASP A 1 194 ? -7.034 -14.873 12.714 1.00 93.50 194 ASP A C 1
ATOM 1520 O O . ASP A 1 194 ? -7.778 -14.089 12.116 1.00 93.50 194 ASP A O 1
ATOM 1524 N N . GLU A 1 195 ? -6.900 -16.157 12.363 1.00 94.81 195 GLU A N 1
ATOM 1525 C CA . GLU A 1 195 ? -7.685 -16.829 11.313 1.00 94.81 195 GLU A CA 1
ATOM 1526 C C . GLU A 1 195 ? -9.157 -16.979 11.732 1.00 94.81 195 GLU A C 1
ATOM 1528 O O . GLU A 1 195 ? -10.069 -16.788 10.931 1.00 94.81 195 GLU A O 1
ATOM 1533 N N . GLU A 1 196 ? -9.420 -17.236 13.018 1.00 92.06 196 GLU A N 1
ATOM 1534 C CA . GLU A 1 196 ? -10.786 -17.352 13.539 1.00 92.06 196 GLU A CA 1
ATOM 1535 C C . GLU A 1 196 ? -11.522 -16.011 13.449 1.00 92.06 196 GLU A C 1
ATOM 1537 O O . GLU A 1 196 ? -12.687 -15.953 13.048 1.00 92.06 196 GLU A O 1
ATOM 1542 N N . ALA A 1 197 ? -10.832 -14.909 13.763 1.00 92.12 197 ALA A N 1
ATOM 1543 C CA . ALA A 1 197 ? -11.390 -13.572 13.611 1.00 92.12 197 ALA A CA 1
ATOM 1544 C C . ALA A 1 197 ? -11.745 -13.244 12.156 1.00 92.12 197 ALA A C 1
ATOM 1546 O O . ALA A 1 197 ? -12.726 -12.528 11.948 1.00 92.12 197 ALA A O 1
ATOM 1547 N N . LEU A 1 198 ? -11.014 -13.778 11.168 1.00 94.25 198 LEU A N 1
ATOM 1548 C CA . LEU A 1 198 ? -11.311 -13.560 9.749 1.00 94.25 198 LEU A CA 1
ATOM 1549 C C . LEU A 1 198 ? -12.705 -14.075 9.380 1.00 94.25 198 LEU A C 1
ATOM 1551 O O . LEU A 1 198 ? -13.450 -13.378 8.697 1.00 94.25 198 LEU A O 1
ATOM 1555 N N . HIS A 1 199 ? -13.102 -15.240 9.896 1.00 93.50 199 HIS A N 1
ATOM 1556 C CA . HIS A 1 199 ? -14.431 -15.811 9.648 1.00 93.50 199 HIS A CA 1
ATOM 1557 C C . HIS A 1 199 ? -15.578 -14.993 10.253 1.00 93.50 199 HIS A C 1
ATOM 1559 O O . HIS A 1 199 ? -16.716 -15.090 9.799 1.00 93.50 199 HIS A O 1
ATOM 1565 N N . THR A 1 200 ? -15.282 -14.187 11.272 1.00 94.56 200 THR A N 1
ATOM 1566 C CA . THR A 1 200 ? -16.250 -13.303 11.938 1.00 94.56 200 THR A CA 1
ATOM 1567 C C . THR A 1 200 ? -16.179 -11.856 11.450 1.00 94.56 200 THR A C 1
ATOM 1569 O O . THR A 1 200 ? -16.956 -11.020 11.908 1.00 94.56 200 THR A O 1
ATOM 1572 N N . LEU A 1 201 ? -15.241 -11.533 10.555 1.00 95.62 201 LEU A N 1
ATOM 1573 C CA . LEU A 1 201 ? -14.994 -10.172 10.101 1.00 95.62 201 LEU A CA 1
ATOM 1574 C C . LEU A 1 201 ? -16.101 -9.702 9.156 1.00 95.62 201 LEU A C 1
ATOM 1576 O O . LEU A 1 201 ? -16.347 -10.296 8.108 1.00 95.62 201 LEU A O 1
ATOM 1580 N N . LYS A 1 202 ? -16.728 -8.581 9.507 1.00 95.25 202 LYS A N 1
ATOM 1581 C CA . LYS A 1 202 ? -17.732 -7.899 8.692 1.00 95.25 202 LYS A CA 1
ATOM 1582 C C . LYS A 1 202 ? -17.231 -6.528 8.281 1.00 95.25 202 LYS A C 1
ATOM 1584 O O . LYS A 1 202 ? -16.750 -5.765 9.115 1.00 95.25 202 LYS A O 1
ATOM 1589 N N . TYR A 1 203 ? -17.346 -6.242 6.992 1.00 94.06 203 TYR A N 1
ATOM 1590 C CA . TYR A 1 203 ? -17.022 -4.960 6.379 1.00 94.06 203 TYR A CA 1
ATOM 1591 C C . TYR A 1 203 ? -17.701 -4.860 5.009 1.00 94.06 203 TYR A C 1
ATOM 1593 O O . TYR A 1 203 ? -18.031 -5.871 4.378 1.00 94.06 203 TYR A O 1
ATOM 1601 N N . THR A 1 204 ? -17.872 -3.641 4.514 1.00 92.44 204 THR A N 1
ATOM 1602 C CA . THR A 1 204 ? -18.375 -3.390 3.167 1.00 92.44 204 THR A CA 1
ATOM 1603 C C . THR A 1 204 ? -17.239 -3.592 2.176 1.00 92.44 204 THR A C 1
ATOM 1605 O O . THR A 1 204 ? -16.355 -2.747 2.058 1.00 92.44 204 THR A O 1
ATOM 1608 N N . SER A 1 205 ? -17.262 -4.709 1.439 1.00 90.38 205 SER A N 1
ATOM 1609 C CA . SER A 1 205 ? -16.280 -4.915 0.370 1.00 90.38 205 SER A CA 1
ATOM 1610 C C . SER A 1 205 ? -16.537 -3.997 -0.826 1.00 90.38 205 SER A C 1
ATOM 1612 O O . SER A 1 205 ? -17.689 -3.682 -1.182 1.00 90.38 205 SER A O 1
ATOM 1614 N N . ASP A 1 206 ? -15.436 -3.623 -1.465 1.00 89.38 206 ASP A N 1
ATOM 1615 C CA . ASP A 1 206 ? -15.373 -2.868 -2.700 1.00 89.38 206 ASP A CA 1
ATOM 1616 C C . ASP A 1 206 ? -14.269 -3.395 -3.629 1.00 89.38 206 ASP A C 1
ATOM 1618 O O . ASP A 1 206 ? -13.479 -4.270 -3.278 1.00 89.38 206 ASP A O 1
ATOM 1622 N N . GLN A 1 207 ? -14.191 -2.835 -4.836 1.00 86.44 207 GLN A N 1
ATOM 1623 C CA . GLN A 1 207 ? -13.240 -3.283 -5.853 1.00 86.44 207 GLN A CA 1
ATOM 1624 C C . GLN A 1 207 ? -11.771 -3.150 -5.457 1.00 86.44 207 GLN A C 1
ATOM 1626 O O . GLN A 1 207 ? -10.938 -3.928 -5.920 1.00 86.44 207 GLN A O 1
ATOM 1631 N N . CYS A 1 208 ? -11.427 -2.123 -4.686 1.00 89.50 208 CYS A N 1
ATOM 1632 C CA . CYS A 1 208 ? -10.054 -1.887 -4.276 1.00 89.50 208 CYS A CA 1
ATOM 1633 C C . CYS A 1 208 ? -9.654 -2.884 -3.196 1.00 89.50 208 CYS A C 1
ATOM 1635 O O . CYS A 1 208 ? -8.541 -3.410 -3.254 1.00 89.50 208 CYS A O 1
ATOM 1637 N N . ILE A 1 209 ? -10.567 -3.207 -2.278 1.00 93.69 209 ILE A N 1
ATOM 1638 C CA . ILE A 1 209 ? -10.396 -4.298 -1.315 1.00 93.69 209 ILE A CA 1
ATOM 1639 C C . ILE A 1 209 ? -10.244 -5.631 -2.063 1.00 93.69 209 ILE A C 1
ATOM 1641 O O . ILE A 1 209 ? -9.225 -6.301 -1.897 1.00 93.69 209 ILE A O 1
ATOM 1645 N N . ASP A 1 210 ? -11.172 -5.972 -2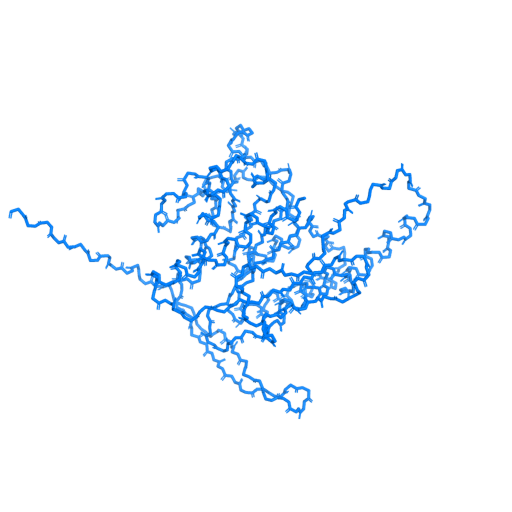.960 1.00 91.62 210 ASP A N 1
ATOM 1646 C CA . ASP A 1 210 ? -11.144 -7.233 -3.716 1.00 91.62 210 ASP A CA 1
ATOM 1647 C C . ASP A 1 210 ? -9.858 -7.389 -4.550 1.00 91.62 210 ASP A C 1
ATOM 1649 O O . ASP A 1 210 ? -9.277 -8.477 -4.646 1.00 91.62 210 ASP A O 1
ATOM 1653 N N . LEU A 1 211 ? -9.379 -6.297 -5.157 1.00 90.62 211 LEU A N 1
ATOM 1654 C CA . LEU A 1 211 ? -8.117 -6.286 -5.892 1.00 90.62 211 LEU A CA 1
ATOM 1655 C C . LEU A 1 211 ? -6.921 -6.520 -4.963 1.00 90.62 211 LEU A C 1
ATOM 1657 O O . LEU A 1 211 ? -6.052 -7.326 -5.289 1.00 90.62 211 LEU A O 1
ATOM 1661 N N . THR A 1 212 ? -6.887 -5.828 -3.824 1.00 94.81 212 THR A N 1
ATOM 1662 C CA . THR A 1 212 ? -5.816 -5.914 -2.819 1.00 94.81 212 THR A CA 1
ATOM 1663 C C . THR A 1 212 ? -5.674 -7.349 -2.319 1.00 94.81 212 THR A C 1
ATOM 1665 O O . THR A 1 212 ? -4.615 -7.960 -2.495 1.00 94.81 212 THR A O 1
ATOM 1668 N N . LEU A 1 213 ? -6.770 -7.934 -1.824 1.00 94.56 213 LEU A N 1
ATOM 1669 C CA . LEU A 1 213 ? -6.821 -9.325 -1.361 1.00 94.56 213 LEU A CA 1
ATOM 1670 C C . LEU A 1 213 ? -6.478 -10.312 -2.487 1.00 94.56 213 LEU A C 1
ATOM 1672 O O . LEU A 1 213 ? -5.775 -11.301 -2.286 1.00 94.56 213 LEU A O 1
ATOM 1676 N N . GLY A 1 214 ? -6.898 -10.000 -3.715 1.00 91.38 214 GLY A N 1
ATOM 1677 C CA . GLY A 1 214 ? -6.585 -10.776 -4.911 1.00 91.38 214 GLY A CA 1
ATOM 1678 C C . GLY A 1 214 ? -5.122 -10.728 -5.369 1.00 91.38 214 GLY A C 1
ATOM 1679 O O . GLY A 1 214 ? -4.775 -11.463 -6.294 1.00 91.38 214 GLY A O 1
ATOM 1680 N N . THR A 1 215 ? -4.282 -9.877 -4.774 1.00 90.56 215 THR A N 1
ATOM 1681 C CA . THR A 1 215 ? -2.847 -9.731 -5.094 1.00 90.56 215 THR A CA 1
ATOM 1682 C C . THR A 1 215 ? -1.929 -10.142 -3.939 1.00 90.56 215 THR A C 1
ATOM 1684 O O . THR A 1 215 ? -0.768 -9.738 -3.909 1.00 90.56 215 THR A O 1
ATOM 1687 N N . ASN A 1 216 ? -2.432 -10.954 -3.000 1.00 90.56 216 ASN A N 1
ATOM 1688 C CA . ASN A 1 216 ? -1.732 -11.398 -1.782 1.00 90.56 216 ASN A CA 1
ATOM 1689 C C . ASN A 1 216 ? -1.284 -10.245 -0.862 1.00 90.56 216 ASN A C 1
ATOM 1691 O O . ASN A 1 216 ? -0.345 -10.393 -0.073 1.00 90.56 216 ASN A O 1
ATOM 1695 N N . GLY A 1 217 ? -1.922 -9.081 -0.982 1.00 95.06 217 GLY A N 1
ATOM 1696 C CA . GLY A 1 217 ? -1.686 -7.961 -0.084 1.00 95.06 217 GLY A CA 1
ATOM 1697 C C . GLY A 1 217 ? -2.749 -7.848 0.997 1.00 95.06 217 GLY A C 1
ATOM 1698 O O . GLY A 1 217 ? -3.648 -8.682 1.102 1.00 95.06 217 GLY A O 1
ATOM 1699 N N . ALA A 1 218 ? -2.621 -6.811 1.821 1.00 97.62 218 ALA A N 1
ATOM 1700 C CA . ALA A 1 218 ? -3.470 -6.603 2.986 1.00 97.62 218 ALA A CA 1
ATOM 1701 C C . ALA A 1 218 ? -4.211 -5.260 2.933 1.00 97.62 218 ALA A C 1
ATOM 1703 O O . ALA A 1 218 ? -3.711 -4.261 2.403 1.00 97.62 218 ALA A O 1
ATOM 1704 N N . VAL A 1 219 ? -5.406 -5.253 3.516 1.00 98.19 219 VAL A N 1
ATOM 1705 C CA . VAL A 1 219 ? -6.254 -4.079 3.722 1.00 98.19 219 VAL A CA 1
ATOM 1706 C C . VAL A 1 219 ? -6.083 -3.599 5.160 1.00 98.19 219 VAL A C 1
ATOM 1708 O O . VAL A 1 219 ? -6.113 -4.391 6.095 1.00 98.19 219 VAL A O 1
ATOM 1711 N N . PHE A 1 220 ? -5.922 -2.296 5.354 1.00 98.00 220 PHE A N 1
ATOM 1712 C CA . PHE A 1 220 ? -5.644 -1.656 6.634 1.00 98.00 220 PHE A CA 1
ATOM 1713 C C . PHE A 1 220 ? -6.682 -0.570 6.920 1.00 98.00 220 PHE A C 1
ATOM 1715 O O . PHE A 1 220 ? -6.958 0.276 6.067 1.00 98.00 220 PHE A O 1
ATOM 1722 N N . SER A 1 221 ? -7.235 -0.576 8.135 1.00 97.19 221 SER A N 1
ATOM 1723 C CA . SER A 1 221 ? -8.304 0.347 8.535 1.00 97.19 221 SER A CA 1
ATOM 1724 C C . SER A 1 221 ? -7.738 1.723 8.875 1.00 97.19 221 SER A C 1
ATOM 1726 O O . SER A 1 221 ? -7.183 1.939 9.958 1.00 97.19 221 SER A O 1
ATOM 1728 N N . SER A 1 222 ? -7.905 2.685 7.968 1.00 96.31 222 SER A N 1
ATOM 1729 C CA . SER A 1 222 ? -7.510 4.071 8.234 1.00 96.31 222 SER A CA 1
ATOM 1730 C C . SER A 1 222 ? -8.366 4.705 9.337 1.00 96.31 222 SER A C 1
ATOM 1732 O O . SER A 1 222 ? -7.853 5.466 10.158 1.00 96.31 222 SER A O 1
ATOM 1734 N N . SER A 1 223 ? -9.640 4.312 9.433 1.00 95.00 223 SER A N 1
ATOM 1735 C CA . SER A 1 223 ? -10.567 4.747 10.481 1.00 95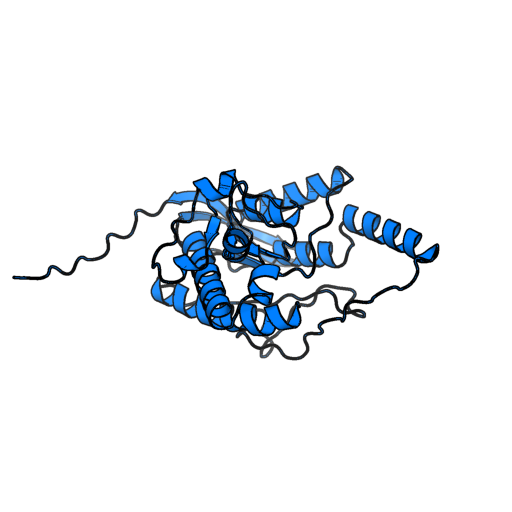.00 223 SER A CA 1
ATOM 1736 C C . SER A 1 223 ? -10.067 4.356 11.877 1.00 95.00 223 SER A C 1
ATOM 1738 O O . SER A 1 223 ? -10.072 5.185 12.790 1.00 95.00 223 SER A O 1
ATOM 1740 N N . ASN A 1 224 ? -9.569 3.125 12.050 1.00 95.69 224 ASN A N 1
ATOM 1741 C CA . ASN A 1 224 ? -8.995 2.678 13.325 1.00 95.69 224 ASN A CA 1
ATOM 1742 C C . ASN A 1 224 ? -7.663 3.373 13.633 1.00 95.69 224 ASN A C 1
ATOM 1744 O O . ASN A 1 224 ? -7.386 3.684 14.793 1.00 95.69 224 ASN A O 1
ATOM 1748 N N . PHE A 1 225 ? -6.848 3.659 12.612 1.00 96.38 225 PHE A N 1
ATOM 1749 C CA . PHE A 1 225 ? -5.620 4.436 12.781 1.00 96.38 225 PHE A CA 1
ATOM 1750 C C . PHE A 1 225 ? -5.910 5.853 13.301 1.00 96.38 225 PHE A C 1
ATOM 1752 O O . PHE A 1 225 ? -5.330 6.269 14.307 1.00 96.38 225 PHE A O 1
ATOM 1759 N N . ILE A 1 226 ? -6.840 6.572 12.663 1.00 94.69 226 ILE A N 1
ATOM 1760 C CA . ILE A 1 226 ? -7.213 7.946 13.032 1.00 94.69 226 ILE A CA 1
ATOM 1761 C C . ILE A 1 226 ? -7.816 7.985 14.444 1.00 94.69 226 ILE A C 1
ATOM 1763 O O . ILE A 1 226 ? -7.393 8.791 15.272 1.00 94.69 226 ILE A O 1
ATOM 1767 N N . LYS A 1 227 ? -8.731 7.067 14.782 1.00 93.19 227 LYS A N 1
ATOM 1768 C CA . LYS A 1 227 ? -9.332 6.987 16.130 1.00 93.19 227 LYS A CA 1
ATOM 1769 C C . LYS A 1 227 ? -8.333 6.540 17.213 1.00 93.19 227 LYS A C 1
ATOM 1771 O O . LYS A 1 227 ? -8.564 6.747 18.405 1.00 93.19 227 LYS A O 1
ATOM 1776 N N . GLY A 1 228 ? -7.223 5.916 16.821 1.00 92.19 228 GLY A N 1
ATOM 1777 C CA . GLY A 1 228 ? -6.217 5.376 17.727 1.00 92.19 228 GLY A CA 1
ATOM 1778 C C . GLY A 1 228 ? -5.402 6.448 18.458 1.00 92.19 228 GLY A C 1
ATOM 1779 O O . GLY A 1 228 ? -4.965 7.441 17.879 1.00 92.19 228 GLY A O 1
ATOM 1780 N N . LYS A 1 229 ? -5.109 6.202 19.742 1.00 93.81 229 LYS A N 1
ATOM 1781 C CA . LYS A 1 229 ? -4.143 6.991 20.534 1.00 93.81 229 LYS A CA 1
ATOM 1782 C C . LYS A 1 229 ? -2.723 6.890 19.938 1.00 93.81 229 LYS A C 1
ATOM 1784 O O . LYS A 1 229 ? -2.428 5.888 19.286 1.00 93.81 229 LYS A O 1
ATOM 1789 N N . PRO A 1 230 ? -1.788 7.816 20.241 1.00 93.44 230 PRO A N 1
ATOM 1790 C CA . PRO A 1 230 ? -0.432 7.808 19.670 1.00 93.44 230 PRO A CA 1
ATOM 1791 C C . PRO A 1 230 ? 0.314 6.464 19.766 1.00 93.44 230 PRO A C 1
ATOM 1793 O O . PRO A 1 230 ? 0.932 6.026 18.798 1.00 93.44 230 PRO A O 1
ATOM 1796 N N . ASN A 1 231 ? 0.194 5.754 20.893 1.00 93.25 231 ASN A N 1
ATOM 1797 C CA . ASN A 1 231 ? 0.799 4.425 21.055 1.00 93.25 231 ASN A CA 1
ATOM 1798 C C . ASN A 1 231 ? 0.186 3.372 20.115 1.00 93.25 231 ASN A C 1
ATOM 1800 O O . ASN A 1 231 ? 0.908 2.531 19.586 1.00 93.25 231 ASN A O 1
ATOM 1804 N N . LEU A 1 232 ? -1.130 3.428 19.881 1.00 94.06 232 LEU A N 1
ATOM 1805 C CA . LEU A 1 232 ? -1.821 2.535 18.945 1.00 94.06 232 LEU A CA 1
ATOM 1806 C C . LEU A 1 232 ? -1.475 2.878 17.495 1.00 94.06 232 LEU A C 1
ATOM 1808 O O . LEU A 1 232 ? -1.285 1.976 16.691 1.00 94.06 232 LEU A O 1
ATOM 1812 N N . ARG A 1 233 ? -1.302 4.162 17.163 1.00 95.56 233 ARG A N 1
ATOM 1813 C CA . ARG A 1 233 ? -0.821 4.586 15.837 1.00 95.56 233 ARG A CA 1
ATOM 1814 C C . ARG A 1 233 ? 0.583 4.060 15.546 1.00 95.56 233 ARG A C 1
ATOM 1816 O O . ARG A 1 233 ? 0.844 3.571 14.452 1.00 95.56 233 ARG A O 1
ATOM 1823 N N . LYS A 1 234 ? 1.472 4.088 16.544 1.00 95.69 234 LYS A N 1
ATOM 1824 C CA . LYS A 1 234 ? 2.811 3.495 16.427 1.00 95.69 234 LYS A CA 1
ATOM 1825 C C . LYS A 1 234 ? 2.749 1.976 16.235 1.00 95.69 234 LYS A C 1
ATOM 1827 O O . LYS A 1 234 ? 3.442 1.441 15.377 1.00 95.69 234 LYS A O 1
ATOM 1832 N N . ASN A 1 235 ? 1.910 1.283 17.004 1.00 96.06 235 ASN A N 1
ATOM 1833 C CA . ASN A 1 235 ? 1.701 -0.156 16.841 1.00 96.06 235 ASN A CA 1
ATOM 1834 C C . ASN A 1 235 ? 1.139 -0.500 15.454 1.00 96.06 235 ASN A C 1
ATOM 1836 O O . ASN A 1 235 ? 1.634 -1.421 14.811 1.00 96.06 235 ASN A O 1
ATOM 1840 N N . PHE A 1 236 ? 0.167 0.275 14.972 1.00 97.56 236 PHE A N 1
ATOM 1841 C CA . PHE A 1 236 ? -0.403 0.147 13.634 1.00 97.56 236 PHE A CA 1
ATOM 1842 C C . PHE A 1 236 ? 0.680 0.261 12.557 1.00 97.56 236 PHE A C 1
ATOM 1844 O O . PHE A 1 236 ? 0.772 -0.606 11.694 1.00 97.56 236 PHE A O 1
ATOM 1851 N N . LEU A 1 237 ? 1.533 1.290 12.638 1.00 97.12 237 LEU A N 1
ATOM 1852 C CA . LEU A 1 237 ? 2.658 1.482 11.722 1.00 97.12 237 LEU A CA 1
ATOM 1853 C C . LEU A 1 237 ? 3.594 0.262 11.701 1.00 97.12 237 LEU A C 1
ATOM 1855 O O . LEU A 1 237 ? 3.988 -0.185 10.627 1.00 97.12 237 LEU A O 1
ATOM 1859 N N . HIS A 1 238 ? 3.921 -0.297 12.870 1.00 96.00 238 HIS A N 1
ATOM 1860 C CA . HIS A 1 238 ? 4.765 -1.491 12.959 1.00 96.00 238 HIS A CA 1
ATOM 1861 C C . HIS A 1 238 ? 4.105 -2.728 12.341 1.00 96.00 238 HIS A C 1
ATOM 1863 O O . HIS A 1 238 ? 4.760 -3.458 11.605 1.00 96.00 238 HIS A O 1
ATOM 1869 N N . VAL A 1 239 ? 2.814 -2.958 12.595 1.00 97.12 239 VAL A N 1
ATOM 1870 C CA . VAL A 1 239 ? 2.080 -4.085 11.996 1.00 97.12 239 VAL A CA 1
ATOM 1871 C C . VAL A 1 239 ? 1.990 -3.930 10.474 1.00 97.12 239 VAL A C 1
ATOM 1873 O O . VAL A 1 239 ? 2.281 -4.883 9.757 1.00 97.12 239 VAL A O 1
ATOM 1876 N N . LEU A 1 240 ? 1.667 -2.730 9.979 1.00 97.19 240 LEU A N 1
ATOM 1877 C CA . LEU A 1 240 ? 1.646 -2.399 8.549 1.00 97.19 240 LEU A CA 1
ATOM 1878 C C . LEU A 1 240 ? 3.000 -2.693 7.884 1.00 97.19 240 LEU A C 1
ATOM 1880 O O . LEU A 1 240 ? 3.062 -3.405 6.882 1.00 97.19 240 LEU A O 1
ATOM 1884 N N . SER A 1 241 ? 4.086 -2.172 8.460 1.00 96.56 241 SER A N 1
ATOM 1885 C CA . SER A 1 241 ? 5.443 -2.320 7.923 1.00 96.56 241 SER A CA 1
ATOM 1886 C C . SER A 1 241 ? 5.916 -3.778 7.930 1.00 96.56 241 SER A C 1
ATOM 1888 O O . SER A 1 241 ? 6.378 -4.287 6.903 1.00 96.56 241 SER A O 1
ATOM 1890 N N . ASN A 1 242 ? 5.698 -4.491 9.042 1.00 95.06 242 ASN A N 1
ATOM 1891 C CA . ASN A 1 242 ? 6.006 -5.916 9.151 1.00 95.06 242 ASN A CA 1
ATOM 1892 C C . ASN A 1 242 ? 5.209 -6.737 8.139 1.00 95.06 242 ASN A C 1
ATOM 1894 O O . ASN A 1 242 ? 5.773 -7.623 7.507 1.00 95.06 242 ASN A O 1
ATOM 1898 N N . LYS A 1 243 ? 3.921 -6.432 7.935 1.00 95.25 243 LYS A N 1
ATOM 1899 C CA . LYS A 1 243 ? 3.080 -7.181 6.996 1.00 95.25 243 LYS A CA 1
ATOM 1900 C C . LYS A 1 243 ? 3.543 -7.011 5.555 1.00 95.25 243 LYS A C 1
ATOM 1902 O O . LYS A 1 243 ? 3.642 -8.003 4.834 1.00 95.25 243 LYS A O 1
ATOM 1907 N N . ILE A 1 244 ? 3.858 -5.783 5.146 1.00 95.62 244 ILE A N 1
ATOM 1908 C CA . ILE A 1 244 ? 4.395 -5.502 3.807 1.00 95.62 244 ILE A CA 1
ATOM 1909 C C . ILE A 1 244 ? 5.730 -6.230 3.611 1.00 95.62 244 ILE A C 1
ATOM 1911 O O . ILE A 1 244 ? 5.930 -6.894 2.593 1.00 95.62 244 ILE A O 1
ATOM 1915 N N . THR A 1 245 ? 6.624 -6.139 4.596 1.00 94.06 245 THR A N 1
ATOM 1916 C CA . THR A 1 245 ? 7.944 -6.776 4.538 1.00 94.06 245 THR A CA 1
ATOM 1917 C C . THR A 1 245 ? 7.819 -8.297 4.478 1.00 94.06 245 THR A C 1
ATOM 1919 O O . THR A 1 245 ? 8.386 -8.925 3.588 1.00 94.06 245 THR A O 1
ATOM 1922 N N . ASP A 1 246 ? 7.042 -8.903 5.376 1.00 90.19 246 ASP A N 1
ATOM 1923 C CA . ASP A 1 246 ? 6.854 -10.353 5.427 1.00 90.19 246 ASP A CA 1
ATOM 1924 C C . ASP A 1 246 ? 6.151 -10.880 4.166 1.00 90.19 246 ASP A C 1
ATOM 1926 O O . ASP A 1 246 ? 6.551 -11.925 3.664 1.00 90.19 246 ASP A O 1
ATOM 1930 N N . SER A 1 247 ? 5.165 -10.161 3.608 1.00 89.62 247 SER A N 1
ATOM 1931 C CA . SER A 1 247 ? 4.502 -10.536 2.344 1.00 89.62 247 SER A CA 1
ATOM 1932 C C . SER A 1 247 ? 5.495 -10.602 1.179 1.00 89.62 247 SER A C 1
ATOM 1934 O O . SER A 1 247 ? 5.513 -11.584 0.441 1.00 89.62 247 SER A O 1
ATOM 1936 N N . LEU A 1 248 ? 6.390 -9.617 1.060 1.00 90.88 248 LEU A N 1
ATOM 1937 C CA . LEU A 1 248 ? 7.399 -9.598 -0.001 1.00 90.88 248 LEU A CA 1
ATOM 1938 C C . LEU A 1 248 ? 8.548 -10.590 0.228 1.00 90.88 248 LEU A C 1
ATOM 1940 O O . LEU A 1 248 ? 9.176 -11.020 -0.736 1.00 90.88 248 LEU A O 1
ATOM 1944 N N . MET A 1 249 ? 8.860 -10.934 1.482 1.00 88.44 249 MET A N 1
ATOM 1945 C CA . MET A 1 249 ? 9.964 -11.846 1.816 1.00 88.44 249 MET A CA 1
ATOM 1946 C C . MET A 1 249 ? 9.569 -13.324 1.840 1.00 88.44 249 MET A C 1
ATOM 1948 O O . MET A 1 249 ? 10.469 -14.163 1.808 1.00 88.44 249 MET A O 1
ATOM 1952 N N . ARG A 1 250 ? 8.276 -13.651 1.959 1.00 84.62 250 ARG A N 1
ATOM 1953 C CA . ARG A 1 250 ? 7.793 -15.026 2.179 1.00 84.62 250 ARG A CA 1
ATOM 1954 C C . ARG A 1 250 ? 8.119 -15.967 1.021 1.00 84.62 250 ARG A C 1
ATOM 1956 O O . ARG A 1 250 ? 8.415 -17.138 1.248 1.00 84.62 250 ARG A O 1
ATOM 1963 N N . GLU A 1 251 ? 8.089 -15.453 -0.201 1.00 84.19 251 GLU A N 1
ATOM 1964 C CA . GLU A 1 251 ? 8.237 -16.244 -1.418 1.00 84.19 251 GLU A CA 1
ATOM 1965 C C . GLU A 1 251 ? 9.514 -15.864 -2.181 1.00 84.19 251 GLU A C 1
ATOM 1967 O O . GLU A 1 251 ? 9.881 -14.694 -2.299 1.00 84.19 251 GLU A O 1
ATOM 1972 N N . GLU A 1 252 ? 10.191 -16.864 -2.736 1.00 85.44 252 GLU A N 1
ATOM 1973 C CA . GLU A 1 252 ? 11.117 -16.702 -3.852 1.00 85.44 252 GLU A CA 1
ATOM 1974 C C . GLU A 1 252 ? 10.332 -16.673 -5.153 1.00 85.44 252 GLU A C 1
ATOM 1976 O O . GLU A 1 252 ? 9.527 -17.562 -5.438 1.00 85.44 252 GLU A O 1
ATOM 1981 N N . GLN A 1 253 ? 10.583 -15.642 -5.950 1.00 86.50 253 GLN A N 1
ATOM 1982 C CA . GLN A 1 253 ? 9.959 -15.461 -7.249 1.00 86.50 253 GLN A CA 1
ATOM 1983 C C . GLN A 1 253 ? 11.005 -15.688 -8.337 1.00 86.50 253 GLN A C 1
ATOM 1985 O O . GLN A 1 253 ? 12.064 -15.064 -8.325 1.00 86.50 253 GLN A O 1
ATOM 1990 N N . VAL A 1 254 ? 10.690 -16.563 -9.289 1.00 88.38 254 VAL A N 1
ATOM 1991 C CA . VAL A 1 254 ? 11.449 -16.705 -10.535 1.00 88.38 254 VAL A CA 1
ATOM 1992 C C . VAL A 1 254 ? 10.732 -15.886 -11.595 1.00 88.38 254 VAL A C 1
ATOM 1994 O O . VAL A 1 254 ? 9.516 -16.016 -11.766 1.00 88.38 254 VAL A O 1
ATOM 1997 N N . ALA A 1 255 ? 11.472 -15.014 -12.271 1.00 90.25 255 ALA A N 1
ATOM 1998 C CA . ALA A 1 255 ? 10.927 -14.104 -13.262 1.00 90.25 255 ALA A CA 1
ATOM 1999 C C . ALA A 1 255 ? 11.576 -14.329 -14.629 1.00 90.25 255 ALA A C 1
ATOM 2001 O O . ALA A 1 255 ? 12.796 -14.296 -14.761 1.00 90.25 255 ALA A O 1
ATOM 2002 N N . ASP A 1 256 ? 10.740 -14.473 -15.652 1.00 92.00 256 ASP A N 1
ATOM 2003 C CA . ASP A 1 256 ? 11.154 -14.508 -17.047 1.00 92.00 256 ASP A CA 1
ATOM 2004 C C . ASP A 1 256 ? 11.061 -13.088 -17.608 1.00 92.00 256 ASP A C 1
ATOM 2006 O O . ASP A 1 256 ? 9.969 -12.527 -17.776 1.00 92.00 256 ASP A O 1
ATOM 2010 N N . CYS A 1 257 ? 12.216 -12.479 -17.864 1.00 92.12 257 CYS A N 1
ATOM 2011 C CA . CYS A 1 257 ? 12.312 -11.113 -18.362 1.00 92.12 257 CYS A CA 1
ATOM 2012 C C . CYS A 1 257 ? 12.566 -11.077 -19.871 1.00 92.12 257 CYS A C 1
ATOM 2014 O O . CYS A 1 257 ? 13.390 -11.817 -20.402 1.00 92.12 257 CYS A O 1
ATOM 2016 N N . ARG A 1 258 ? 11.881 -10.163 -20.562 1.00 91.50 258 ARG A N 1
ATOM 2017 C CA . ARG A 1 258 ? 12.097 -9.863 -21.980 1.00 91.50 258 ARG A CA 1
ATOM 2018 C C . ARG A 1 258 ? 12.196 -8.362 -22.214 1.00 91.50 258 ARG A C 1
ATOM 2020 O O . ARG A 1 258 ? 11.614 -7.563 -21.476 1.00 91.50 258 ARG A O 1
ATOM 2027 N N . CYS A 1 259 ? 12.904 -7.991 -23.269 1.00 90.31 259 CYS A N 1
ATOM 2028 C CA . CYS A 1 259 ? 12.963 -6.617 -23.744 1.00 90.31 259 CYS A CA 1
ATOM 2029 C C . CYS A 1 259 ? 11.826 -6.382 -24.741 1.00 90.31 259 CYS A C 1
ATOM 2031 O O . CYS A 1 259 ? 11.791 -7.007 -25.798 1.00 90.31 259 CYS A O 1
ATOM 2033 N N . ASP A 1 260 ? 10.921 -5.470 -24.403 1.00 87.50 260 ASP A N 1
ATOM 2034 C CA . ASP A 1 260 ? 9.842 -5.017 -25.274 1.00 87.50 260 ASP A CA 1
ATOM 2035 C C . ASP A 1 260 ? 10.139 -3.592 -25.761 1.00 87.50 260 ASP A C 1
ATOM 2037 O O . ASP A 1 260 ? 10.778 -2.796 -25.069 1.00 87.50 260 ASP A O 1
ATOM 2041 N N . VAL A 1 261 ? 9.646 -3.248 -26.950 1.00 86.06 261 VAL A N 1
ATOM 2042 C CA . VAL A 1 261 ? 9.695 -1.872 -27.456 1.00 86.06 261 VAL A CA 1
ATOM 2043 C C . VAL A 1 261 ? 8.370 -1.191 -27.142 1.00 86.06 261 VAL A C 1
ATOM 2045 O O . VAL A 1 261 ? 7.322 -1.536 -27.685 1.00 86.06 261 VAL A O 1
ATOM 2048 N N . GLU A 1 262 ? 8.402 -0.198 -26.263 1.00 82.31 262 GLU A N 1
ATOM 2049 C CA . GLU A 1 262 ? 7.243 0.617 -25.939 1.00 82.31 262 GLU A CA 1
ATOM 2050 C C . GLU A 1 262 ? 7.163 1.839 -26.855 1.00 82.31 262 GLU A C 1
ATOM 2052 O O . GLU A 1 262 ? 8.120 2.607 -26.999 1.00 82.31 262 GLU A O 1
ATOM 2057 N N . ARG A 1 263 ? 5.989 2.027 -27.476 1.00 79.62 263 ARG A N 1
ATOM 2058 C CA . ARG A 1 263 ? 5.713 3.126 -28.422 1.00 79.62 263 ARG A CA 1
ATOM 2059 C C . ARG A 1 263 ? 6.751 3.223 -29.554 1.00 79.62 263 ARG A C 1
ATOM 2061 O O . ARG A 1 263 ? 7.085 4.318 -29.989 1.00 79.62 263 ARG A O 1
ATOM 2068 N N . GLY A 1 264 ? 7.290 2.083 -29.993 1.00 81.81 264 GLY A N 1
ATOM 2069 C CA . GLY A 1 264 ? 8.223 1.983 -31.123 1.00 81.81 264 GLY A CA 1
ATOM 2070 C C . GLY A 1 264 ? 9.633 2.545 -30.894 1.00 81.81 264 GLY A C 1
ATOM 2071 O O . GLY A 1 264 ? 10.463 2.413 -31.783 1.00 81.81 264 GLY A O 1
ATOM 2072 N N . MET A 1 265 ? 9.921 3.155 -29.738 1.00 82.69 265 MET A N 1
ATOM 2073 C CA . MET A 1 265 ? 11.172 3.902 -29.525 1.00 82.69 265 MET A CA 1
ATOM 2074 C C . MET A 1 265 ? 11.857 3.615 -28.187 1.00 82.69 265 MET A C 1
ATOM 2076 O O . MET A 1 265 ? 13.072 3.748 -28.089 1.00 82.69 265 MET A O 1
ATOM 2080 N N . ASN A 1 266 ? 11.112 3.220 -27.150 1.00 82.88 266 ASN A N 1
ATOM 2081 C CA . ASN A 1 266 ? 11.681 3.017 -25.819 1.00 82.88 266 ASN A CA 1
ATOM 2082 C C . ASN A 1 266 ? 11.832 1.528 -25.534 1.00 82.88 266 ASN A C 1
ATOM 2084 O O . ASN A 1 266 ? 10.831 0.822 -25.426 1.00 82.88 266 ASN A O 1
ATOM 2088 N N . VAL A 1 267 ? 13.064 1.051 -25.371 1.00 86.19 267 VAL A N 1
ATOM 2089 C CA . VAL A 1 267 ? 13.296 -0.314 -24.890 1.00 86.19 267 VAL A CA 1
ATOM 2090 C C . VAL A 1 267 ? 12.955 -0.365 -23.407 1.00 86.19 267 VAL A C 1
ATOM 2092 O O . VAL A 1 267 ? 13.444 0.439 -22.613 1.00 86.19 267 VAL A O 1
ATOM 2095 N N . ILE A 1 268 ? 12.101 -1.307 -23.037 1.00 87.50 268 ILE A N 1
ATOM 2096 C CA . ILE A 1 268 ? 11.711 -1.552 -21.657 1.00 87.50 268 ILE A CA 1
ATOM 2097 C C . ILE A 1 268 ? 11.872 -3.033 -21.336 1.00 87.50 268 ILE A C 1
ATOM 2099 O O . ILE A 1 268 ? 11.530 -3.904 -22.132 1.00 87.50 268 ILE A O 1
ATOM 2103 N N . THR A 1 269 ? 12.357 -3.331 -20.140 1.00 89.81 269 THR A N 1
ATOM 2104 C CA . THR A 1 269 ? 12.400 -4.708 -19.649 1.00 89.81 269 THR A CA 1
ATOM 2105 C C . THR A 1 269 ? 11.085 -5.018 -18.947 1.00 89.81 269 THR A C 1
ATOM 2107 O O . THR A 1 269 ? 10.720 -4.352 -17.976 1.00 89.81 269 THR A O 1
ATOM 2110 N N . ARG A 1 270 ? 10.363 -6.032 -19.428 1.00 88.00 270 ARG A N 1
ATOM 2111 C CA . ARG A 1 270 ? 9.164 -6.568 -18.777 1.00 88.00 270 ARG A CA 1
ATOM 2112 C C . ARG A 1 270 ? 9.463 -7.959 -18.250 1.00 88.00 270 ARG A C 1
ATO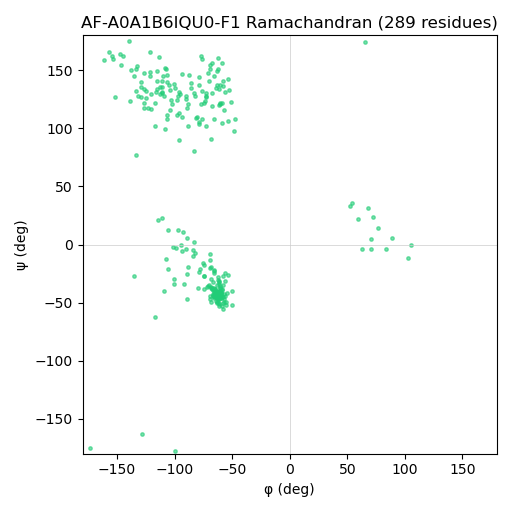M 2114 O O . ARG A 1 270 ? 9.952 -8.803 -18.991 1.00 88.00 270 ARG A O 1
ATOM 2121 N N . CYS A 1 271 ? 9.135 -8.194 -16.987 1.00 90.44 271 CYS A N 1
ATOM 2122 C CA . CYS A 1 271 ? 9.325 -9.484 -16.338 1.00 90.44 271 CYS A CA 1
ATOM 2123 C C . CYS A 1 271 ? 7.980 -10.081 -15.956 1.00 90.44 271 CYS A C 1
ATOM 2125 O O . CYS A 1 271 ? 7.145 -9.383 -15.374 1.00 90.44 271 CYS A O 1
ATOM 2127 N N . LYS A 1 272 ? 7.798 -11.365 -16.266 1.00 91.81 272 LYS A N 1
ATOM 2128 C CA . LYS A 1 272 ? 6.655 -12.161 -15.835 1.00 91.81 272 LYS A CA 1
ATOM 2129 C C . LYS A 1 272 ? 7.123 -13.208 -14.829 1.00 91.81 272 LYS A C 1
ATOM 2131 O O . LYS A 1 272 ? 8.077 -13.920 -15.098 1.00 91.81 272 LYS A O 1
ATOM 2136 N N . ILE A 1 273 ? 6.443 -13.328 -13.697 1.00 91.00 273 ILE A N 1
ATOM 2137 C CA . ILE A 1 273 ? 6.702 -14.379 -12.716 1.00 91.00 273 ILE A CA 1
ATOM 2138 C C . ILE A 1 273 ? 6.303 -15.724 -13.326 1.00 91.00 273 ILE A C 1
ATOM 2140 O O . ILE A 1 273 ? 5.145 -15.920 -13.702 1.00 91.00 273 ILE A O 1
ATOM 2144 N N . SER A 1 274 ? 7.276 -16.623 -13.446 1.00 90.12 274 SER A N 1
ATOM 2145 C CA . SER A 1 274 ? 7.128 -17.960 -14.024 1.00 90.12 274 SER A CA 1
ATOM 2146 C C . SER A 1 274 ? 7.004 -19.042 -12.954 1.00 90.12 274 SER A C 1
ATOM 2148 O O . SER A 1 274 ? 6.287 -20.019 -13.162 1.00 90.12 274 SER A O 1
ATOM 2150 N N . ALA A 1 275 ? 7.609 -18.838 -11.779 1.00 86.50 275 ALA A N 1
ATOM 2151 C CA . ALA A 1 275 ? 7.443 -19.716 -10.625 1.00 86.50 275 ALA A CA 1
ATOM 2152 C C . ALA A 1 275 ? 7.497 -18.946 -9.299 1.00 86.50 275 ALA A C 1
ATOM 2154 O O . ALA A 1 275 ? 8.113 -17.883 -9.195 1.00 86.50 275 ALA A O 1
ATOM 2155 N N . ARG A 1 276 ? 6.853 -19.513 -8.275 1.00 86.69 276 ARG A N 1
ATOM 2156 C CA . ARG A 1 276 ? 6.908 -19.054 -6.883 1.00 86.69 276 ARG A CA 1
ATOM 2157 C C . ARG A 1 276 ? 7.243 -20.243 -5.994 1.00 86.69 276 ARG A C 1
ATOM 2159 O O . ARG A 1 276 ? 6.681 -21.320 -6.185 1.00 86.69 276 ARG A O 1
ATOM 2166 N N . ARG A 1 277 ? 8.149 -20.052 -5.043 1.00 84.06 277 ARG A N 1
ATOM 2167 C CA . ARG A 1 277 ? 8.520 -21.060 -4.049 1.00 84.06 277 ARG A CA 1
ATOM 2168 C C . ARG A 1 277 ? 8.502 -20.413 -2.676 1.00 84.06 277 ARG A C 1
ATOM 2170 O O . ARG A 1 277 ? 9.134 -19.381 -2.488 1.00 84.06 277 ARG A O 1
ATOM 2177 N N . GLU A 1 278 ? 7.801 -20.998 -1.715 1.00 77.88 278 GLU A N 1
ATOM 2178 C CA . GLU A 1 278 ? 7.907 -20.527 -0.334 1.00 77.88 278 GLU A CA 1
ATOM 2179 C C . GLU A 1 278 ? 9.344 -20.698 0.157 1.00 77.88 278 GLU A C 1
ATOM 2181 O O . GLU A 1 278 ? 9.964 -21.748 -0.048 1.00 77.88 278 GLU A O 1
ATOM 2186 N N . LYS A 1 279 ? 9.889 -19.659 0.795 1.00 72.62 279 LYS A N 1
ATOM 2187 C CA . LYS A 1 279 ? 11.180 -19.794 1.462 1.00 72.62 279 LYS A CA 1
ATOM 2188 C C . LYS A 1 279 ? 11.007 -20.724 2.647 1.00 72.62 279 LYS A C 1
ATOM 2190 O O . LYS A 1 279 ? 10.141 -20.493 3.491 1.00 72.62 279 LYS A O 1
ATOM 2195 N N . GLU A 1 280 ? 11.881 -21.724 2.756 1.00 58.94 280 GLU A N 1
ATOM 2196 C CA . GLU A 1 280 ? 12.053 -22.401 4.036 1.00 58.94 280 GLU A CA 1
ATOM 2197 C C . GLU A 1 280 ? 12.342 -21.329 5.097 1.00 58.94 280 GLU A C 1
ATOM 2199 O O . GLU A 1 280 ? 13.154 -20.425 4.852 1.00 58.94 280 GLU A O 1
ATOM 2204 N N . PRO A 1 281 ? 11.665 -21.366 6.257 1.00 53.97 281 PRO A N 1
ATOM 2205 C CA . PRO A 1 281 ? 11.908 -20.388 7.297 1.00 53.97 281 PRO A CA 1
ATOM 2206 C C . PRO A 1 281 ? 13.390 -20.456 7.655 1.00 53.97 281 PRO A C 1
ATOM 2208 O O . PRO A 1 281 ? 13.857 -21.488 8.131 1.00 53.97 281 PRO A O 1
ATOM 2211 N N . LEU A 1 282 ? 14.123 -19.362 7.402 1.00 45.19 282 LEU A N 1
ATOM 2212 C CA . LEU A 1 282 ? 15.539 -19.238 7.747 1.00 45.19 282 LEU A CA 1
ATOM 2213 C C . LEU A 1 282 ? 15.710 -19.713 9.190 1.00 45.19 282 LEU A C 1
ATOM 2215 O O . LEU A 1 282 ? 15.259 -19.037 10.122 1.00 45.19 282 LEU A O 1
ATOM 2219 N N . ALA A 1 283 ? 16.317 -20.891 9.361 1.00 36.94 283 ALA A N 1
ATOM 2220 C CA . ALA A 1 283 ? 16.611 -21.457 10.662 1.00 36.94 283 ALA A CA 1
ATOM 2221 C C . ALA A 1 283 ? 17.400 -20.400 11.433 1.00 36.94 283 ALA A C 1
ATOM 2223 O O . ALA A 1 283 ? 18.546 -20.081 11.110 1.00 36.94 283 ALA A O 1
ATOM 2224 N N . ARG A 1 284 ? 16.751 -19.765 12.414 1.00 42.44 284 ARG A N 1
ATOM 2225 C CA . ARG A 1 284 ? 17.424 -18.785 13.257 1.00 42.44 284 ARG A CA 1
ATOM 2226 C C . ARG A 1 284 ? 18.554 -19.526 13.948 1.00 42.44 284 ARG A C 1
ATOM 2228 O O . ARG A 1 284 ? 18.292 -20.486 14.664 1.00 42.44 284 ARG A O 1
ATOM 2235 N N . ASN A 1 285 ? 19.782 -19.055 13.741 1.00 34.19 285 ASN A N 1
ATOM 2236 C CA . ASN A 1 285 ? 20.952 -19.455 14.508 1.00 34.19 285 ASN A CA 1
ATOM 2237 C C . ASN A 1 285 ? 20.621 -19.379 16.004 1.00 34.19 285 ASN A C 1
ATOM 2239 O O . ASN A 1 285 ? 20.680 -18.311 16.618 1.00 34.19 285 ASN A O 1
ATOM 2243 N N . VAL A 1 286 ? 20.268 -20.522 16.589 1.00 34.78 286 VAL A N 1
ATOM 2244 C CA . 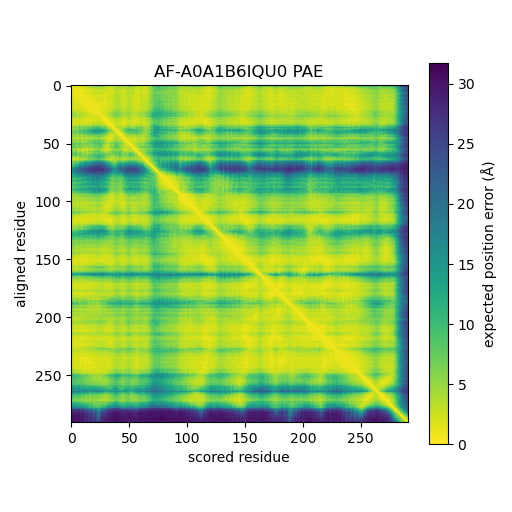VAL A 1 286 ? 20.294 -20.732 18.029 1.00 34.78 286 VAL A CA 1
ATOM 2245 C C . VAL A 1 286 ? 21.773 -20.727 18.378 1.00 34.78 286 VAL A C 1
ATOM 2247 O O . VAL A 1 286 ? 22.454 -21.745 18.290 1.00 34.78 286 VAL A O 1
ATOM 2250 N N . LYS A 1 287 ? 22.313 -19.548 18.708 1.00 35.97 287 LYS A N 1
ATOM 2251 C CA . LYS A 1 287 ? 23.574 -19.489 19.442 1.00 35.97 287 LYS A CA 1
ATOM 2252 C C . LYS A 1 287 ? 23.324 -20.236 20.745 1.00 35.97 287 LYS A C 1
ATOM 2254 O O . LYS A 1 287 ? 22.606 -19.743 21.612 1.00 35.97 287 LYS A O 1
ATOM 2259 N N . GLY A 1 288 ? 23.854 -21.455 20.807 1.00 34.44 288 GLY A N 1
ATOM 2260 C CA . GLY A 1 288 ? 23.787 -22.317 21.969 1.00 34.44 288 GLY A CA 1
ATOM 2261 C C . GLY A 1 288 ? 24.256 -21.559 23.200 1.00 34.44 288 GLY A C 1
ATOM 2262 O O . GLY A 1 288 ? 25.373 -21.042 23.244 1.00 34.44 288 GLY A O 1
ATOM 2263 N N . VAL A 1 289 ? 23.376 -21.494 24.190 1.00 36.19 289 VAL A N 1
ATOM 2264 C CA . VAL A 1 289 ? 23.760 -21.239 25.571 1.00 36.19 289 VAL A CA 1
ATOM 2265 C C . VAL A 1 289 ? 24.581 -22.457 25.988 1.00 36.19 289 VAL A C 1
ATOM 2267 O O . VAL A 1 289 ? 24.043 -23.556 26.096 1.00 36.19 289 VAL A O 1
ATOM 2270 N N . LYS A 1 290 ? 25.898 -22.286 26.131 1.00 37.12 290 LYS A N 1
ATOM 2271 C CA . LYS A 1 290 ? 26.724 -23.257 26.848 1.00 37.12 290 LYS A CA 1
ATOM 2272 C C . LYS A 1 290 ? 26.434 -23.082 28.338 1.00 37.12 290 LYS A C 1
ATOM 2274 O O . LYS A 1 290 ? 26.564 -21.966 28.843 1.00 37.12 290 LYS A O 1
ATOM 2279 N N . GLY A 1 291 ? 25.980 -24.163 28.968 1.00 34.53 291 GLY A N 1
ATOM 2280 C CA . GLY A 1 291 ? 26.105 -24.359 30.412 1.00 34.53 291 GLY A CA 1
ATOM 2281 C C . GLY A 1 291 ? 27.535 -24.695 30.810 1.00 34.53 291 GLY A C 1
ATOM 2282 O O . GLY A 1 291 ? 28.389 -24.830 29.899 1.00 34.53 291 GLY A O 1
#

pLDDT: mean 85.34, std 12.81, range [34.19, 98.19]

Radius of gyration: 20.19 Å; Cα contacts (8 Å, |Δi|>4): 438; chains: 1; bounding box: 58×46×62 Å

Sequence (291 aa):
DNEEIFNHLISPLVSTLRNDFKEKGIVDVNFALLGYGAHEQHWPSVYTFNGEINSFSGSAKNIYFDKEHNITEPKLSDKLQEIKKKLLNEIGLSKTAQAFQMAMNYRFRPEALKTIVGVTASGCDRAVLPFQALRIFGHKLNLLNSGVVVNLVTPLEDLSLDGKDEKAAANVVGFDSDAVYTQSEAKRKVLRGDEEALHTLKYTSDQCIDLTLGTNGAVFSSSNFIKGKPNLRKNFLHVLSNKITDSLMREEQVADCRCDVERGMNVITRCKISARREKEPLARNVKGVKG

Mean predicted aligned error: 7.57 Å

Foldseek 3Di:
DVVCCLLLFVLVLLVLLCVLVVVVVHNDAWDWDWDFDDPPDQAIDTADDPNHRGHDNSDDDPDDDDDDDPPPDDDPVNVVVVVVQLVCVLVQSHRVSRSVVCQLPDADDPPDQAEAEAEDAAFDDAHPDVSSVVVLVVSLVSCLQQNYAYEYAHAWPVKDFPPDDVVQSLQFFKDAPQATFGLVCLPPLATDHHNVRVVRIDTDDHSSNVSNNSRQHIYGHNVSLVVDDSSSVSSSSSRNSSRSSCSSQQKDWDWDWDWDDDPNHDTGIGITTPDIDGDDPPPPPPPDDDD